Protein AF-A0A934WY58-F1 (afdb_monomer_lite)

Structure (mmCIF, N/CA/C/O backbone):
data_AF-A0A934WY58-F1
#
_entry.id   AF-A0A934WY58-F1
#
loop_
_atom_site.group_PDB
_atom_site.id
_atom_site.type_symbol
_atom_site.label_atom_id
_atom_site.label_alt_id
_atom_site.label_comp_id
_atom_site.label_asym_id
_atom_site.label_entity_id
_atom_site.label_seq_id
_atom_site.pdbx_PDB_ins_code
_atom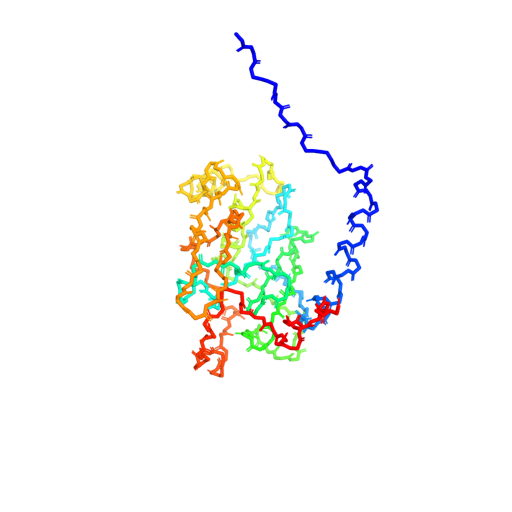_site.Cartn_x
_atom_site.Cartn_y
_atom_site.Cartn_z
_atom_site.occupancy
_atom_site.B_iso_or_equiv
_atom_site.auth_seq_id
_atom_site.auth_comp_id
_atom_site.auth_asym_id
_atom_site.auth_atom_id
_atom_site.pdbx_PDB_model_num
ATOM 1 N N . MET A 1 1 ? 26.113 39.117 4.912 1.00 36.03 1 MET A N 1
ATOM 2 C CA . MET A 1 1 ? 25.371 38.857 3.658 1.00 36.03 1 MET A CA 1
ATOM 3 C C . MET A 1 1 ? 24.308 37.810 3.942 1.00 36.03 1 MET A C 1
ATOM 5 O O . MET A 1 1 ? 24.664 36.703 4.318 1.00 36.03 1 MET A O 1
ATOM 9 N N . ARG A 1 2 ? 23.021 38.174 3.869 1.00 34.91 2 ARG A N 1
ATOM 10 C CA . ARG A 1 2 ? 21.908 37.211 3.933 1.00 34.91 2 ARG A CA 1
ATOM 11 C C . ARG A 1 2 ? 21.864 36.471 2.597 1.00 34.91 2 ARG A C 1
ATOM 13 O O . ARG A 1 2 ? 21.843 37.131 1.565 1.00 34.91 2 ARG A O 1
ATOM 20 N N . SER A 1 3 ? 21.879 35.142 2.616 1.00 42.16 3 SER A N 1
ATOM 21 C CA . SER A 1 3 ? 21.579 34.347 1.428 1.00 42.16 3 SER A CA 1
ATOM 22 C C . SER A 1 3 ? 20.116 34.576 1.046 1.00 42.16 3 SER A C 1
ATOM 24 O O . SER A 1 3 ? 19.206 34.332 1.839 1.00 42.16 3 SER A O 1
ATOM 26 N N . GLU A 1 4 ? 19.886 35.100 -0.155 1.00 45.34 4 GLU A N 1
ATOM 27 C CA . GLU A 1 4 ? 18.554 35.162 -0.747 1.00 45.34 4 GLU A CA 1
ATOM 28 C C . GLU A 1 4 ? 18.083 33.726 -1.002 1.00 45.34 4 GLU A C 1
ATOM 30 O O . GLU A 1 4 ? 18.640 32.994 -1.818 1.00 45.34 4 GLU A O 1
ATOM 35 N N . GLY A 1 5 ? 17.100 33.278 -0.222 1.00 44.62 5 GLY A N 1
ATOM 36 C CA . GLY A 1 5 ? 16.516 31.954 -0.378 1.00 44.62 5 GLY A CA 1
ATOM 37 C C . GLY A 1 5 ? 15.682 31.892 -1.654 1.00 44.62 5 GLY A C 1
ATOM 38 O O . GLY A 1 5 ? 14.669 32.580 -1.765 1.00 44.62 5 GLY A O 1
ATOM 39 N N . PHE A 1 6 ? 16.074 31.041 -2.600 1.00 49.34 6 PHE A N 1
ATOM 40 C CA . PHE A 1 6 ? 15.242 30.709 -3.754 1.00 49.34 6 PHE A CA 1
ATOM 41 C C . PHE A 1 6 ? 13.919 30.084 -3.280 1.00 49.34 6 PHE A C 1
ATOM 43 O O . PHE A 1 6 ? 13.912 29.036 -2.634 1.00 49.34 6 PHE A O 1
ATOM 50 N N . GLN A 1 7 ? 12.785 30.713 -3.605 1.00 41.69 7 GLN A N 1
ATOM 51 C CA . GLN A 1 7 ? 11.457 30.127 -3.413 1.00 41.69 7 GLN A CA 1
ATOM 52 C C . GLN A 1 7 ? 10.950 29.528 -4.725 1.00 41.69 7 GLN A C 1
ATOM 54 O O . GLN A 1 7 ? 10.573 30.250 -5.646 1.00 41.69 7 GLN A O 1
ATOM 59 N N . PHE A 1 8 ? 10.861 28.201 -4.784 1.00 51.22 8 PHE A N 1
ATOM 60 C CA . PHE A 1 8 ? 10.105 27.515 -5.828 1.00 51.22 8 PHE A CA 1
ATOM 61 C C . PHE A 1 8 ? 8.606 27.634 -5.521 1.00 51.22 8 PHE A C 1
ATOM 63 O O . PHE A 1 8 ? 8.138 27.164 -4.485 1.00 51.22 8 PHE A O 1
ATOM 70 N N . ARG A 1 9 ? 7.844 28.275 -6.414 1.00 49.12 9 ARG A N 1
ATOM 71 C CA . ARG A 1 9 ? 6.377 28.360 -6.342 1.00 49.12 9 ARG A CA 1
ATOM 72 C C . ARG A 1 9 ? 5.766 27.839 -7.638 1.00 49.12 9 ARG A C 1
ATOM 74 O O . ARG A 1 9 ? 6.215 28.198 -8.724 1.00 49.12 9 ARG A O 1
ATOM 81 N N . LEU A 1 10 ? 4.715 27.030 -7.524 1.00 66.44 10 LEU A N 1
ATOM 82 C CA . LEU A 1 10 ? 3.893 26.647 -8.672 1.00 66.44 10 LEU A CA 1
ATOM 83 C C . LEU A 1 10 ? 3.043 27.861 -9.064 1.00 66.44 10 LEU A C 1
ATOM 85 O O . LEU A 1 10 ? 2.300 28.379 -8.232 1.00 66.44 10 LEU A O 1
ATOM 89 N N . LYS A 1 11 ? 3.161 28.332 -10.312 1.00 69.62 11 LYS A N 1
ATOM 90 C CA . LYS A 1 11 ? 2.423 29.516 -10.796 1.00 69.62 11 LYS A CA 1
ATOM 91 C C . LYS A 1 11 ? 0.908 29.299 -10.796 1.00 69.62 11 LYS A C 1
ATOM 93 O O . LYS A 1 11 ? 0.167 30.230 -10.511 1.00 69.62 11 LYS A O 1
ATOM 98 N N . ASN A 1 12 ? 0.465 28.073 -11.080 1.00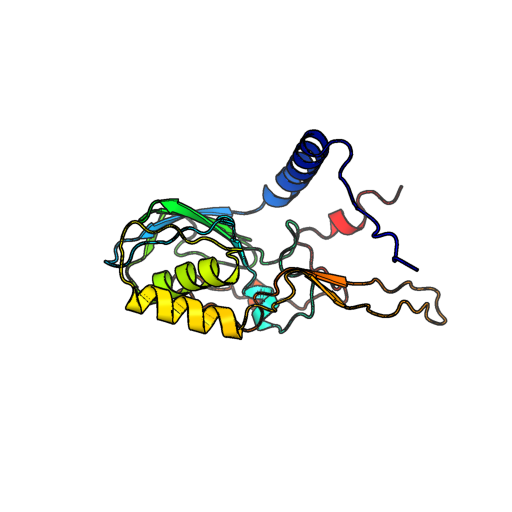 76.25 12 ASN A N 1
ATOM 99 C CA . ASN A 1 12 ? -0.942 27.694 -11.069 1.00 76.25 12 ASN A CA 1
ATOM 100 C C . ASN A 1 12 ? -1.097 26.273 -10.506 1.00 76.25 12 ASN A C 1
ATOM 102 O O . ASN A 1 12 ? -1.199 25.291 -11.239 1.00 76.25 12 ASN A O 1
ATOM 106 N N . ALA A 1 13 ? -1.025 26.150 -9.177 1.00 74.56 13 ALA A N 1
ATOM 107 C CA . ALA A 1 13 ? -0.983 24.852 -8.497 1.00 74.56 13 ALA A CA 1
ATOM 108 C C . ALA A 1 13 ? -2.209 23.970 -8.800 1.00 74.56 13 ALA A C 1
ATOM 110 O O . ALA A 1 13 ? -2.073 22.751 -8.897 1.00 74.56 13 ALA A O 1
ATOM 111 N N . ALA A 1 14 ? -3.388 24.575 -8.985 1.00 77.25 14 ALA A N 1
ATOM 112 C CA . ALA A 1 14 ? -4.613 23.859 -9.331 1.00 77.25 14 ALA A CA 1
ATOM 113 C C . ALA A 1 14 ? -4.535 23.256 -10.741 1.00 77.25 14 ALA A C 1
ATOM 115 O O . ALA A 1 14 ? -4.730 22.055 -10.907 1.00 77.25 14 ALA A O 1
ATOM 116 N N . GLU A 1 15 ? -4.167 24.062 -11.737 1.00 77.88 15 GLU A N 1
ATOM 117 C CA . GLU A 1 15 ? -3.980 23.609 -13.119 1.00 77.88 15 GLU A CA 1
ATOM 118 C C . GLU A 1 15 ? -2.902 22.522 -13.216 1.00 77.88 15 GLU A C 1
ATOM 120 O O . GLU A 1 15 ? -3.108 21.484 -13.841 1.00 77.88 15 GLU A O 1
ATOM 125 N N . GLN A 1 16 ? -1.777 22.704 -12.524 1.00 73.38 16 GLN A N 1
ATOM 126 C CA . GLN A 1 16 ? -0.701 21.718 -12.501 1.00 73.38 16 GLN A CA 1
ATOM 127 C C . GLN A 1 16 ? -1.122 20.407 -11.828 1.00 73.38 16 GLN A C 1
ATOM 129 O O . GLN A 1 16 ? -0.737 19.328 -12.283 1.00 73.38 16 GLN A O 1
ATOM 134 N N . SER A 1 17 ? -1.953 20.482 -10.786 1.00 73.75 17 SER A N 1
ATOM 135 C CA . SER A 1 17 ? -2.540 19.299 -10.152 1.00 73.75 17 SER A CA 1
ATOM 136 C C . SER A 1 17 ? -3.496 18.579 -11.101 1.00 73.75 17 SER A C 1
ATOM 138 O O . SER A 1 17 ? -3.417 17.361 -11.218 1.00 73.75 17 SER A O 1
ATOM 140 N N . ILE A 1 18 ? -4.344 19.313 -11.829 1.00 76.50 18 ILE A N 1
ATOM 141 C CA . ILE A 1 18 ? -5.270 18.749 -12.825 1.00 76.50 18 ILE A CA 1
ATOM 142 C C . ILE A 1 18 ? -4.501 18.085 -13.969 1.00 76.50 18 ILE A C 1
ATOM 144 O O . ILE A 1 18 ? -4.831 16.967 -14.357 1.00 76.50 18 ILE A O 1
ATOM 148 N N . LYS A 1 19 ? -3.446 18.727 -14.480 1.00 73.44 19 LYS A N 1
ATOM 149 C CA . LYS A 1 19 ? -2.590 18.157 -15.526 1.00 73.44 19 LYS A CA 1
ATOM 150 C C . LYS A 1 19 ? -1.907 16.872 -15.052 1.00 73.44 19 LYS A C 1
ATOM 152 O O . LYS A 1 19 ? -2.002 15.849 -15.723 1.00 73.44 19 LYS A O 1
ATOM 157 N N . THR A 1 20 ? -1.307 16.902 -13.860 1.00 72.88 20 THR A N 1
ATOM 158 C CA . THR A 1 20 ? -0.678 15.722 -13.240 1.00 72.88 20 THR A CA 1
ATOM 159 C C . THR A 1 20 ? -1.694 14.599 -13.026 1.00 72.88 20 THR A C 1
ATOM 161 O O . THR A 1 20 ? -1.378 13.428 -13.220 1.00 72.88 20 THR A O 1
ATOM 164 N N . LEU A 1 21 ? -2.926 14.941 -12.640 1.00 70.38 21 LEU A N 1
ATOM 165 C CA . LEU A 1 21 ? -4.012 13.982 -12.473 1.00 70.38 21 LEU A CA 1
ATOM 166 C C . LEU A 1 21 ? -4.430 13.376 -13.817 1.00 70.38 21 LEU A C 1
ATOM 168 O O . LEU A 1 21 ? -4.566 12.163 -13.899 1.00 70.38 21 LEU A O 1
ATOM 172 N N . SER A 1 22 ? -4.571 14.186 -14.867 1.00 71.75 22 SER A N 1
ATOM 173 C CA . SER A 1 22 ? -4.902 13.726 -16.222 1.00 71.75 22 SER A CA 1
ATOM 174 C C . SER A 1 22 ? -3.864 12.725 -16.749 1.00 71.75 22 SER A C 1
ATOM 176 O O . SER A 1 22 ? -4.208 11.613 -17.152 1.00 71.75 22 SER A O 1
ATOM 178 N N . GLU A 1 23 ? -2.578 13.067 -16.640 1.00 68.19 23 GLU A N 1
ATOM 179 C CA . GLU A 1 23 ? -1.466 12.191 -17.034 1.00 68.19 23 GLU A CA 1
ATOM 180 C C . GLU A 1 23 ? -1.387 10.935 -16.142 1.00 68.19 23 GLU A C 1
ATOM 182 O O . GLU A 1 23 ? -1.206 9.814 -16.623 1.00 68.19 23 GLU A O 1
ATOM 187 N N . GLY A 1 24 ? -1.582 11.098 -14.831 1.00 65.12 24 GLY A N 1
ATOM 188 C CA . GLY A 1 24 ? -1.549 10.012 -13.854 1.00 65.12 24 GLY A CA 1
ATOM 189 C C . GLY A 1 24 ? -2.733 9.046 -13.947 1.00 65.12 24 GLY A C 1
ATOM 190 O O . GLY A 1 24 ? -2.564 7.863 -13.659 1.00 65.12 24 GLY A O 1
ATOM 191 N N . MET A 1 25 ? -3.913 9.510 -14.372 1.00 66.88 25 MET A N 1
ATOM 192 C CA . MET A 1 25 ? -5.097 8.666 -14.574 1.00 66.88 25 MET A CA 1
ATOM 193 C C . MET A 1 25 ? -4.872 7.660 -15.700 1.00 66.88 25 MET A C 1
ATOM 195 O O . MET A 1 25 ? -5.200 6.488 -15.523 1.00 66.88 25 MET A O 1
ATOM 199 N N . ILE A 1 26 ? -4.242 8.078 -16.804 1.00 66.12 26 ILE A N 1
ATOM 200 C CA . ILE A 1 26 ? -3.817 7.166 -17.879 1.00 66.12 26 ILE A CA 1
ATOM 201 C C . ILE A 1 26 ? -2.845 6.125 -17.313 1.00 66.12 26 ILE A C 1
ATOM 203 O O . ILE A 1 26 ? -2.978 4.930 -17.573 1.00 66.12 26 ILE A O 1
ATOM 207 N N . GLY A 1 27 ? -1.908 6.575 -16.477 1.00 68.31 27 GLY A N 1
ATOM 208 C CA . GLY A 1 27 ? -0.888 5.728 -15.874 1.00 68.31 27 GLY A CA 1
ATOM 209 C C . GLY A 1 27 ? -1.346 4.805 -14.758 1.00 68.31 27 GLY A C 1
ATOM 210 O O . GLY A 1 27 ? -0.578 3.931 -14.392 1.00 68.31 27 GLY A O 1
ATOM 211 N N . ALA A 1 28 ? -2.539 4.976 -14.194 1.00 76.88 28 ALA A N 1
ATOM 212 C CA . ALA A 1 28 ? -3.079 4.103 -13.150 1.00 76.88 28 ALA A CA 1
ATOM 213 C C . ALA A 1 28 ? -4.212 3.198 -13.654 1.00 76.88 28 ALA A C 1
ATOM 215 O O . ALA A 1 28 ? -4.649 2.308 -12.925 1.00 76.88 28 ALA A O 1
ATOM 216 N N . TYR A 1 29 ? -4.699 3.427 -14.878 1.00 82.75 29 TYR A N 1
ATOM 217 C CA . TYR A 1 29 ? -5.876 2.762 -15.439 1.00 82.75 29 TYR A CA 1
ATOM 218 C C . TYR A 1 29 ? -5.720 1.239 -15.563 1.00 82.75 29 TYR A C 1
ATOM 220 O O . TYR A 1 29 ? -6.698 0.495 -15.499 1.00 82.75 29 TYR A O 1
ATOM 228 N N . ASP A 1 30 ? -4.488 0.761 -15.729 1.00 88.00 30 ASP A N 1
ATOM 229 C CA . ASP A 1 30 ? -4.160 -0.657 -15.871 1.00 88.00 30 ASP A CA 1
ATOM 230 C C . ASP A 1 30 ? -4.089 -1.417 -14.534 1.00 88.00 30 ASP A C 1
ATOM 232 O O . ASP A 1 30 ? -4.090 -2.657 -14.527 1.00 88.00 30 ASP A O 1
ATOM 236 N N . LEU A 1 31 ? -4.054 -0.693 -13.408 1.00 93.25 31 LEU A N 1
ATOM 237 C CA . LEU A 1 31 ? -4.021 -1.276 -12.072 1.00 93.25 31 LEU A CA 1
ATOM 238 C C . LEU A 1 31 ? -5.357 -1.941 -11.739 1.00 93.25 31 LEU A C 1
ATOM 240 O O . LEU A 1 31 ? -6.442 -1.421 -12.000 1.00 93.25 31 LEU A O 1
ATOM 244 N N . GLU A 1 32 ? -5.287 -3.101 -11.092 1.00 94.75 32 GLU A N 1
ATOM 245 C CA . GLU A 1 32 ? -6.478 -3.771 -10.592 1.00 94.75 32 GLU A CA 1
ATOM 246 C C . GLU A 1 32 ? -6.861 -3.223 -9.215 1.00 94.75 32 GLU A C 1
ATOM 248 O O . GLU A 1 32 ? -6.004 -2.949 -8.376 1.00 94.75 32 GLU A O 1
ATOM 253 N N . MET A 1 33 ? -8.166 -3.084 -8.978 1.00 95.19 33 MET A N 1
ATOM 254 C CA . MET A 1 33 ? -8.723 -2.548 -7.740 1.00 95.19 33 MET A CA 1
ATOM 255 C C . MET A 1 33 ? -9.441 -3.633 -6.935 1.00 95.19 33 MET A C 1
ATOM 257 O O . MET A 1 33 ? -10.241 -4.403 -7.482 1.00 95.19 33 MET A O 1
ATOM 261 N N . LYS A 1 34 ? -9.210 -3.651 -5.618 1.00 97.38 34 LYS A N 1
ATOM 262 C CA . LYS A 1 34 ? -9.974 -4.454 -4.651 1.00 97.38 34 LYS A CA 1
ATOM 263 C C . LYS A 1 34 ? -10.286 -3.667 -3.383 1.00 97.38 34 LYS A C 1
ATOM 265 O O . LYS A 1 34 ? -9.579 -2.727 -3.028 1.00 97.38 34 LYS A O 1
ATOM 270 N N . LEU A 1 35 ? -11.337 -4.088 -2.684 1.00 98.25 35 LEU A N 1
ATOM 271 C CA . LEU A 1 35 ? -11.708 -3.575 -1.370 1.00 98.25 35 LEU A CA 1
ATOM 272 C C . LEU A 1 35 ? -11.230 -4.540 -0.282 1.00 98.25 35 LEU A C 1
ATOM 274 O O . LEU A 1 35 ? -11.605 -5.711 -0.258 1.00 98.25 35 LEU A O 1
ATOM 278 N N . LEU A 1 36 ? -10.422 -4.043 0.642 1.00 98.38 36 LEU A N 1
ATOM 279 C CA . LEU A 1 36 ? -10.029 -4.761 1.845 1.00 98.38 36 LEU A CA 1
ATOM 280 C C . LEU A 1 36 ? -11.037 -4.446 2.952 1.00 98.38 36 LEU A C 1
ATOM 282 O O . LEU A 1 36 ? -11.265 -3.281 3.283 1.00 98.38 36 LEU A O 1
ATOM 286 N N . VAL A 1 37 ? -11.630 -5.487 3.533 1.00 98.50 37 VAL A N 1
ATOM 287 C CA . VAL A 1 37 ? -12.572 -5.380 4.650 1.00 98.50 37 VAL A CA 1
ATOM 288 C C . VAL A 1 37 ? -11.932 -6.001 5.878 1.00 98.50 37 VAL A C 1
ATOM 290 O O . VAL A 1 37 ? -11.722 -7.213 5.956 1.00 98.50 37 VAL A O 1
ATOM 293 N N . ASN A 1 38 ? -11.639 -5.159 6.856 1.00 98.25 38 ASN A N 1
ATOM 294 C CA . ASN A 1 38 ? -11.057 -5.567 8.118 1.00 98.25 38 ASN A CA 1
ATOM 295 C C . ASN A 1 38 ? -12.122 -6.218 9.016 1.00 98.25 38 ASN A C 1
ATOM 297 O O . ASN A 1 38 ? -13.140 -5.606 9.344 1.00 98.25 38 ASN A O 1
ATOM 301 N N . LYS A 1 39 ? -11.886 -7.477 9.394 1.00 98.19 39 LYS A N 1
ATOM 302 C CA . LYS A 1 39 ? -12.720 -8.275 10.306 1.00 98.19 39 LYS A CA 1
ATOM 303 C C . LYS A 1 39 ? -12.027 -8.544 11.648 1.00 98.19 39 LYS A C 1
ATOM 305 O O . LYS A 1 39 ? -12.440 -9.441 12.377 1.00 98.19 39 LYS A O 1
ATOM 310 N N . THR A 1 40 ? -10.972 -7.796 11.960 1.00 96.94 40 THR A N 1
ATOM 311 C CA . THR A 1 40 ? -10.218 -7.891 13.218 1.00 96.94 40 THR A CA 1
ATOM 312 C C . THR A 1 40 ? -10.696 -6.864 14.250 1.00 96.94 40 THR A C 1
ATOM 314 O O . THR A 1 40 ? -11.566 -6.042 13.954 1.00 96.94 40 THR A O 1
ATOM 317 N N . LYS A 1 41 ? -10.133 -6.895 15.469 1.00 94.44 41 LYS A N 1
ATOM 318 C CA . LYS A 1 41 ? -10.434 -5.898 16.511 1.00 94.44 41 LYS A CA 1
ATOM 319 C C . LYS A 1 41 ? -9.632 -4.605 16.349 1.00 94.44 41 LYS A C 1
ATOM 321 O O . LYS A 1 41 ? -10.062 -3.570 16.852 1.00 94.44 41 LYS A O 1
ATOM 326 N N . LYS A 1 42 ? -8.484 -4.650 15.666 1.00 94.94 42 LYS A N 1
ATOM 327 C CA . LYS A 1 42 ? -7.661 -3.467 15.383 1.00 94.94 42 LYS A CA 1
ATOM 328 C C . LYS A 1 42 ? -8.245 -2.701 14.216 1.00 94.94 42 LYS A C 1
ATOM 330 O O . LYS A 1 42 ? -8.582 -3.301 13.206 1.00 94.94 42 LYS A O 1
ATOM 335 N N . MET A 1 43 ? -8.327 -1.383 14.325 1.00 95.88 43 MET A N 1
ATOM 336 C CA . MET A 1 43 ? -8.824 -0.533 13.245 1.00 95.88 43 MET A CA 1
ATOM 337 C C . MET A 1 43 ? -7.698 -0.051 12.330 1.00 95.88 43 MET A C 1
ATOM 339 O O . MET A 1 43 ? -6.549 0.084 12.758 1.00 95.88 43 MET A O 1
ATOM 343 N N . PHE A 1 44 ? -8.041 0.248 11.077 1.00 97.25 44 PHE A N 1
ATOM 344 C CA . PHE A 1 44 ? -7.162 1.036 10.224 1.00 97.25 44 PHE A CA 1
ATOM 345 C C . PHE A 1 44 ? -7.021 2.453 10.772 1.00 97.25 44 PHE A C 1
ATOM 347 O O . PHE A 1 44 ? -7.998 3.061 11.218 1.00 97.25 44 PHE A O 1
ATOM 354 N N . ILE A 1 45 ? -5.800 2.972 10.700 1.00 94.75 45 ILE A N 1
ATOM 355 C CA . ILE A 1 45 ? -5.502 4.383 10.930 1.00 94.75 45 ILE A CA 1
ATOM 356 C C . ILE A 1 45 ? -5.372 5.108 9.593 1.00 94.75 45 ILE A C 1
ATOM 358 O O . ILE A 1 45 ? -5.111 4.496 8.556 1.00 94.75 45 ILE A O 1
ATOM 362 N N . VAL A 1 46 ? -5.507 6.426 9.635 1.00 93.94 46 VAL A N 1
ATOM 363 C CA . VAL A 1 46 ? -5.348 7.296 8.470 1.00 93.94 46 VAL A CA 1
ATOM 364 C C . VAL A 1 46 ? -4.311 8.351 8.809 1.00 93.94 46 VAL A C 1
ATOM 366 O O . VAL A 1 46 ? -4.324 8.877 9.916 1.00 93.94 46 VAL A O 1
ATOM 369 N N . SER A 1 47 ? -3.397 8.658 7.899 1.00 91.31 47 SER A N 1
ATOM 370 C CA . SER A 1 47 ? -2.475 9.784 8.065 1.00 91.31 47 SER A CA 1
ATOM 371 C C . SER A 1 47 ? -2.944 11.022 7.298 1.00 91.31 47 SER A C 1
ATOM 373 O O . SER A 1 47 ? -3.892 10.965 6.519 1.00 91.31 47 SER A O 1
ATOM 375 N N . ASP A 1 48 ? -2.255 12.142 7.487 1.00 87.50 48 ASP A N 1
ATOM 376 C CA . ASP A 1 48 ? -2.339 13.318 6.611 1.00 87.50 48 ASP A CA 1
ATOM 377 C C . ASP A 1 48 ? -1.817 13.073 5.177 1.00 87.50 48 ASP A C 1
ATOM 379 O O . ASP A 1 48 ? -1.981 13.933 4.314 1.00 87.50 48 ASP A O 1
ATOM 383 N N . ASN A 1 49 ? -1.258 11.890 4.896 1.00 89.12 49 ASN A N 1
ATOM 384 C CA . ASN A 1 49 ? -0.943 11.391 3.557 1.00 89.12 49 ASN A CA 1
ATOM 385 C C . ASN A 1 49 ? -1.555 9.985 3.348 1.00 89.12 49 ASN A C 1
ATOM 387 O O . ASN A 1 49 ? -0.850 8.972 3.370 1.00 89.12 49 ASN A O 1
ATOM 391 N N . PRO A 1 50 ? -2.887 9.887 3.192 1.00 88.25 50 PRO A N 1
ATOM 392 C CA . PRO A 1 50 ? -3.601 8.617 3.310 1.00 88.25 50 PRO A CA 1
ATOM 393 C C . PRO A 1 50 ? -3.357 7.655 2.143 1.00 88.25 50 PRO A C 1
ATOM 395 O O . PRO A 1 50 ? -3.435 6.440 2.332 1.00 88.25 50 PRO A O 1
ATOM 398 N N . ALA A 1 51 ? -3.073 8.176 0.947 1.00 91.12 51 ALA A N 1
ATOM 399 C CA . ALA A 1 51 ? -2.888 7.393 -0.268 1.00 91.12 51 ALA A CA 1
ATOM 400 C C . ALA A 1 51 ? -1.426 6.950 -0.404 1.00 91.12 51 ALA A C 1
ATOM 402 O O . ALA A 1 51 ? -0.611 7.600 -1.060 1.00 91.12 51 ALA A O 1
ATOM 403 N N . VAL A 1 52 ? -1.090 5.830 0.233 1.00 90.94 52 VAL A N 1
ATOM 404 C CA . VAL A 1 52 ? 0.304 5.405 0.371 1.00 90.94 52 VAL A CA 1
ATOM 405 C C . VAL A 1 52 ? 0.706 4.422 -0.719 1.00 90.94 52 VAL A C 1
ATOM 407 O O . VAL A 1 52 ? 0.084 3.371 -0.891 1.00 90.94 52 VAL A O 1
ATOM 410 N N . LYS A 1 53 ? 1.786 4.753 -1.431 1.00 91.56 53 LYS A N 1
ATOM 411 C CA . LYS A 1 53 ? 2.392 3.899 -2.454 1.00 91.56 53 LYS A CA 1
ATOM 412 C C . LYS A 1 53 ? 3.402 2.938 -1.844 1.00 91.56 53 LYS A C 1
ATOM 414 O O . LYS A 1 53 ? 4.180 3.302 -0.964 1.00 91.56 53 LYS A O 1
ATOM 419 N N . TYR A 1 54 ? 3.438 1.724 -2.372 1.00 93.19 54 TYR A N 1
ATOM 420 C CA . TYR A 1 54 ? 4.416 0.717 -1.995 1.00 93.19 54 TYR A CA 1
ATOM 421 C C . TYR A 1 54 ? 4.735 -0.223 -3.161 1.00 93.19 54 TYR A C 1
ATOM 423 O O . TYR A 1 54 ? 3.980 -0.288 -4.129 1.00 93.19 54 TYR A O 1
ATOM 431 N N . ASN A 1 55 ? 5.859 -0.939 -3.087 1.00 93.44 55 ASN A N 1
ATOM 432 C CA . ASN A 1 55 ? 6.288 -1.847 -4.148 1.00 93.44 55 ASN A CA 1
ATOM 433 C C . ASN A 1 55 ? 7.088 -3.035 -3.586 1.00 93.44 55 ASN A C 1
ATOM 435 O O . ASN A 1 55 ? 8.317 -3.019 -3.558 1.00 93.44 55 ASN A O 1
ATOM 439 N N . GLN A 1 56 ? 6.383 -4.087 -3.153 1.00 92.94 56 GLN A N 1
ATOM 440 C CA . GLN A 1 56 ? 7.002 -5.331 -2.665 1.00 92.94 56 GLN A CA 1
ATOM 441 C C . GLN A 1 56 ? 7.858 -6.039 -3.728 1.00 92.94 56 GLN A C 1
ATOM 443 O O . GLN A 1 56 ? 8.737 -6.831 -3.394 1.00 92.94 56 GLN A O 1
ATOM 448 N N . PHE A 1 57 ? 7.545 -5.849 -5.008 1.00 94.31 57 PHE A N 1
ATOM 449 C CA . PHE A 1 57 ? 8.219 -6.497 -6.127 1.00 94.31 57 PHE A CA 1
ATOM 450 C C . PHE A 1 57 ? 9.645 -5.962 -6.307 1.00 94.31 57 PHE A C 1
ATOM 452 O O . PHE A 1 57 ? 10.581 -6.762 -6.384 1.00 94.31 57 PHE A O 1
ATOM 459 N N . LEU A 1 58 ? 9.809 -4.636 -6.306 1.00 91.69 58 LEU A N 1
ATOM 460 C CA . LEU A 1 58 ? 11.112 -3.978 -6.433 1.00 91.69 58 LEU A CA 1
ATOM 461 C C . LEU A 1 58 ? 11.883 -3.921 -5.111 1.00 91.69 58 LEU A C 1
ATOM 463 O O . LEU A 1 58 ? 13.101 -4.079 -5.120 1.00 91.69 58 LEU A O 1
ATOM 467 N N . GLU A 1 59 ? 11.201 -3.775 -3.969 1.00 88.75 59 GLU A N 1
ATOM 468 C CA . GLU A 1 59 ? 11.876 -3.771 -2.664 1.00 88.75 59 GLU A CA 1
ATOM 469 C C . GLU A 1 59 ? 12.592 -5.104 -2.394 1.00 88.75 59 GLU A C 1
ATOM 471 O O . GLU A 1 59 ? 13.757 -5.104 -2.009 1.00 88.75 59 GLU A O 1
ATOM 476 N N . LYS A 1 60 ? 11.957 -6.251 -2.686 1.00 88.88 60 LYS A N 1
ATOM 477 C CA . LYS A 1 60 ? 12.581 -7.581 -2.510 1.00 88.88 60 LYS A CA 1
ATOM 478 C C . LYS A 1 60 ? 13.812 -7.816 -3.386 1.00 88.88 60 LYS A C 1
ATOM 480 O O . LYS A 1 60 ? 14.556 -8.758 -3.136 1.00 88.88 60 LYS A O 1
ATOM 485 N N . ARG A 1 61 ? 14.005 -6.993 -4.416 1.00 88.94 61 ARG A N 1
ATOM 486 C CA . ARG A 1 61 ? 15.162 -7.026 -5.319 1.00 88.94 61 ARG A CA 1
ATOM 487 C C . ARG A 1 61 ? 16.220 -5.989 -4.947 1.00 88.94 61 ARG A C 1
ATOM 489 O O . ARG A 1 61 ? 17.184 -5.837 -5.683 1.00 88.94 61 ARG A O 1
ATOM 496 N N . ASN A 1 62 ? 16.044 -5.282 -3.826 1.00 83.88 62 ASN A N 1
ATOM 497 C CA . ASN A 1 62 ? 16.903 -4.178 -3.397 1.00 83.88 62 ASN A CA 1
ATOM 498 C C . ASN A 1 62 ? 17.100 -3.124 -4.502 1.00 83.88 62 ASN A C 1
ATOM 500 O O . ASN A 1 62 ? 18.186 -2.566 -4.653 1.00 83.88 62 ASN A O 1
ATOM 504 N N . HIS A 1 63 ? 16.049 -2.869 -5.291 1.00 84.19 63 HIS A N 1
ATOM 505 C CA . HIS A 1 63 ? 16.129 -1.975 -6.444 1.00 84.19 63 HIS A CA 1
ATOM 506 C C . HIS A 1 63 ? 16.452 -0.533 -5.997 1.00 84.19 63 HIS A C 1
ATOM 508 O O . HIS A 1 63 ? 15.786 -0.016 -5.092 1.00 84.19 63 HIS A O 1
ATOM 514 N N . PRO A 1 64 ? 17.451 0.144 -6.598 1.00 72.69 64 PRO A N 1
ATOM 515 C CA . PRO A 1 64 ? 18.069 1.338 -6.012 1.00 72.69 64 PRO A CA 1
ATOM 516 C C . PRO A 1 64 ? 17.201 2.607 -6.050 1.00 72.69 64 PRO A C 1
ATOM 518 O O . PRO A 1 64 ? 17.498 3.564 -5.334 1.00 72.69 64 PRO A O 1
ATOM 521 N N . GLY A 1 65 ? 16.123 2.649 -6.843 1.00 74.62 65 GLY A N 1
ATOM 522 C CA . GLY A 1 65 ? 15.283 3.844 -6.975 1.00 74.62 65 GLY A CA 1
ATOM 523 C C . GLY A 1 65 ? 14.067 3.662 -7.882 1.00 74.62 65 GLY A C 1
ATOM 524 O O . GLY A 1 65 ? 13.841 2.595 -8.430 1.00 74.62 65 GLY A O 1
ATOM 525 N N . GLY A 1 66 ? 13.225 4.691 -8.005 1.00 74.56 66 GLY A N 1
ATOM 526 C CA . GLY A 1 66 ? 12.135 4.720 -8.997 1.00 74.56 66 GLY A CA 1
ATOM 527 C C . GLY A 1 66 ? 10.967 3.763 -8.718 1.00 74.56 66 GLY A C 1
ATOM 528 O O . GLY A 1 66 ? 10.153 3.496 -9.600 1.00 74.56 66 GLY A O 1
ATOM 529 N N . HIS A 1 67 ? 10.862 3.253 -7.490 1.00 82.69 67 HIS A N 1
ATOM 530 C CA . HIS A 1 67 ? 9.969 2.152 -7.128 1.00 82.69 67 HIS A CA 1
ATOM 531 C C . HIS A 1 67 ? 8.493 2.558 -6.944 1.00 82.69 67 HIS A C 1
ATOM 533 O O . HIS A 1 67 ? 7.615 1.703 -7.058 1.00 82.69 67 HIS A O 1
ATOM 539 N N . LEU A 1 68 ? 8.199 3.842 -6.690 1.00 84.88 68 LEU A N 1
ATOM 540 C CA . LEU A 1 68 ? 6.841 4.352 -6.399 1.00 84.88 68 LEU A CA 1
ATOM 541 C C . LEU A 1 68 ? 6.2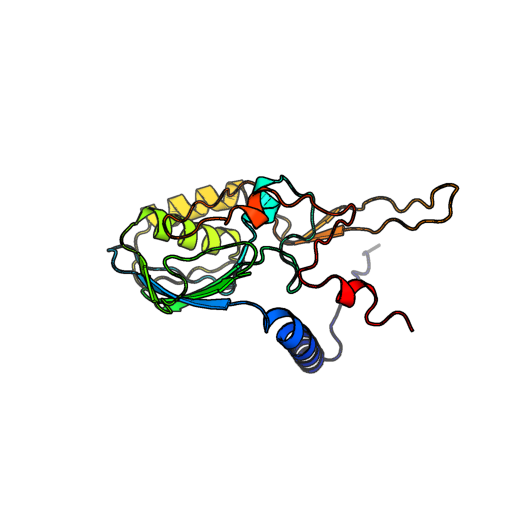58 5.252 -7.506 1.00 84.88 68 LEU A C 1
ATOM 543 O O . LEU A 1 68 ? 5.284 5.978 -7.280 1.00 84.88 68 LEU A O 1
ATOM 547 N N . GLY A 1 69 ? 6.851 5.243 -8.702 1.00 85.06 69 GLY A N 1
ATOM 548 C CA . GLY A 1 69 ? 6.294 5.945 -9.858 1.00 85.06 69 GLY A CA 1
ATOM 549 C C . GLY A 1 69 ? 4.929 5.373 -10.246 1.00 85.06 69 GLY A C 1
ATOM 550 O O . GLY A 1 69 ? 4.686 4.177 -10.091 1.00 85.06 69 GLY A O 1
ATOM 551 N N . ILE A 1 70 ? 4.018 6.216 -10.750 1.00 85.62 70 ILE A N 1
ATOM 552 C CA . ILE A 1 70 ? 2.655 5.770 -11.099 1.00 85.62 70 ILE A CA 1
ATOM 553 C C . ILE A 1 70 ? 2.661 4.706 -12.207 1.00 85.62 70 ILE A C 1
ATOM 555 O O . ILE A 1 70 ? 1.852 3.787 -12.171 1.00 85.62 70 ILE A O 1
ATOM 559 N N . PHE A 1 71 ? 3.639 4.770 -13.114 1.00 87.81 71 PHE A N 1
ATOM 560 C CA . PHE A 1 71 ? 3.862 3.816 -14.204 1.00 87.81 71 PHE A CA 1
ATOM 561 C C . PHE A 1 71 ? 4.766 2.634 -13.818 1.00 87.81 71 PHE A C 1
ATOM 563 O O . PHE A 1 71 ? 4.995 1.746 -14.636 1.00 87.81 71 PHE A O 1
ATOM 570 N N . THR A 1 72 ? 5.304 2.610 -12.595 1.00 90.31 72 THR A N 1
ATOM 571 C CA . THR A 1 72 ? 6.313 1.623 -12.198 1.00 90.31 72 THR A CA 1
ATOM 572 C C . THR A 1 72 ? 5.706 0.227 -12.034 1.00 90.31 72 THR A C 1
ATOM 574 O O . THR A 1 72 ? 4.634 0.046 -11.447 1.00 90.31 72 THR A O 1
ATOM 577 N N . LYS A 1 73 ? 6.416 -0.786 -12.527 1.00 93.25 73 LYS A N 1
ATOM 578 C CA . LYS A 1 73 ? 6.099 -2.207 -12.374 1.00 93.25 73 LYS A CA 1
ATOM 579 C C . LYS A 1 73 ? 6.066 -2.611 -10.906 1.00 93.25 73 LYS A C 1
ATOM 581 O O . LYS A 1 73 ? 6.955 -2.267 -10.129 1.00 93.25 73 LYS A O 1
ATOM 586 N N . GLY A 1 74 ? 5.023 -3.330 -10.506 1.00 94.38 74 GLY A N 1
ATOM 587 C CA . GLY A 1 74 ? 4.829 -3.730 -9.116 1.00 94.38 74 GLY A CA 1
ATOM 588 C C . GLY A 1 74 ? 4.315 -2.630 -8.188 1.00 94.38 74 GLY A C 1
ATOM 589 O O . GLY A 1 74 ? 4.418 -2.777 -6.969 1.00 94.38 74 GLY A O 1
ATOM 590 N N . LEU A 1 75 ? 3.734 -1.550 -8.707 1.00 94.44 75 LEU A N 1
ATOM 591 C CA . LEU A 1 75 ? 3.110 -0.539 -7.857 1.00 94.44 75 LEU A CA 1
ATOM 592 C C . LEU A 1 75 ? 1.904 -1.107 -7.084 1.00 94.44 75 LEU A C 1
ATOM 594 O O . LEU A 1 75 ? 1.083 -1.852 -7.622 1.00 94.44 75 LEU A O 1
ATOM 598 N N . GLN A 1 76 ? 1.788 -0.707 -5.821 1.00 95.25 76 GLN A N 1
ATOM 599 C CA . GLN A 1 76 ? 0.625 -0.888 -4.956 1.00 95.25 76 GLN A CA 1
ATOM 600 C C . GLN A 1 76 ? 0.260 0.467 -4.343 1.00 95.25 76 GLN A C 1
ATOM 602 O O . GLN A 1 76 ? 1.147 1.232 -3.967 1.00 95.25 76 GLN A O 1
ATOM 607 N N . LEU A 1 77 ? -1.029 0.758 -4.213 1.00 94.44 77 LEU A N 1
ATOM 608 C CA . LEU A 1 77 ? -1.550 1.967 -3.581 1.00 94.44 77 LEU A CA 1
ATOM 609 C C . LEU A 1 77 ? -2.599 1.569 -2.546 1.00 94.44 77 LEU A C 1
ATOM 611 O O . LEU A 1 77 ? -3.598 0.946 -2.898 1.00 94.44 77 LEU A O 1
ATOM 615 N N . PHE A 1 78 ? -2.373 1.933 -1.288 1.00 95.81 78 PHE A N 1
ATOM 616 C CA . PHE A 1 78 ? -3.248 1.622 -0.160 1.00 95.81 78 PHE A CA 1
ATOM 617 C C . PHE A 1 78 ? -3.931 2.896 0.329 1.00 95.81 78 PHE A C 1
ATOM 619 O O . PHE A 1 78 ? -3.255 3.850 0.711 1.00 95.81 78 PHE A O 1
ATOM 626 N N . ILE A 1 79 ? -5.265 2.907 0.321 1.00 96.56 79 ILE A N 1
ATOM 627 C CA . ILE A 1 79 ? -6.076 4.081 0.657 1.00 96.56 79 ILE A CA 1
ATOM 628 C C . ILE A 1 79 ? -7.110 3.680 1.714 1.00 96.56 79 ILE A C 1
ATOM 630 O O . ILE A 1 79 ? -8.132 3.073 1.377 1.00 96.56 79 ILE A O 1
ATOM 634 N N . PRO A 1 80 ? -6.877 3.976 3.002 1.00 96.56 80 PRO A N 1
ATOM 635 C CA . PRO A 1 80 ? -7.892 3.795 4.030 1.00 96.56 80 PRO A CA 1
ATOM 636 C C . PRO A 1 80 ? -9.129 4.648 3.708 1.00 96.56 80 PRO A C 1
ATOM 638 O O . PRO A 1 80 ? -9.016 5.856 3.516 1.00 96.56 80 PRO A O 1
ATOM 641 N N . LEU A 1 81 ? -10.306 4.024 3.652 1.00 95.56 81 LEU A N 1
ATOM 642 C CA . LEU A 1 81 ? -11.590 4.712 3.455 1.00 95.56 81 LEU A CA 1
ATOM 643 C C . LEU A 1 81 ? -12.335 4.898 4.778 1.00 95.56 81 LEU A C 1
ATOM 645 O O . LEU A 1 81 ? -13.110 5.834 4.948 1.00 95.56 81 LEU A O 1
ATOM 649 N N . SER A 1 82 ? -12.128 3.974 5.715 1.00 95.75 82 SER A N 1
ATOM 650 C CA . SER A 1 82 ? -12.708 4.009 7.051 1.00 95.75 82 SER A CA 1
ATOM 651 C C . SER A 1 82 ? -11.868 3.149 8.007 1.00 95.75 82 SER A C 1
ATOM 653 O O . SER A 1 82 ? -10.991 2.407 7.558 1.00 95.75 82 SER A O 1
ATOM 655 N N . PRO A 1 83 ? -12.162 3.150 9.320 1.00 96.12 83 PRO A N 1
ATOM 656 C CA . PRO A 1 83 ? -11.500 2.266 10.283 1.00 96.12 83 PRO A CA 1
ATOM 657 C C . PRO A 1 83 ? -11.593 0.764 9.951 1.00 96.12 83 PRO A C 1
ATOM 659 O O . PRO A 1 83 ? -10.838 -0.033 10.508 1.00 96.12 83 PRO A O 1
ATOM 662 N N . SER A 1 84 ? -12.507 0.360 9.061 1.00 97.69 84 SER A N 1
ATOM 663 C CA . SER A 1 84 ? -12.713 -1.034 8.655 1.00 97.69 84 SER A CA 1
ATOM 664 C C . SER A 1 84 ? -12.547 -1.299 7.155 1.00 97.69 84 SER A C 1
ATOM 666 O O . SER A 1 84 ? -12.575 -2.462 6.749 1.00 97.69 84 SER A O 1
ATOM 668 N N . LEU A 1 85 ? -12.367 -0.263 6.331 1.00 98.25 85 LEU A N 1
ATOM 669 C CA . LEU A 1 85 ? -12.316 -0.372 4.873 1.00 98.25 85 LEU A CA 1
ATOM 670 C C . LEU A 1 85 ? -11.054 0.281 4.319 1.00 98.25 85 LEU A C 1
ATOM 672 O O . LEU A 1 85 ? -10.720 1.410 4.675 1.00 98.25 85 LEU A O 1
ATOM 676 N N . MET A 1 86 ? -10.397 -0.401 3.388 1.00 98.31 86 MET A N 1
ATOM 677 C CA . MET A 1 86 ? -9.259 0.136 2.648 1.00 98.31 86 MET A CA 1
ATOM 678 C C . MET A 1 86 ? -9.379 -0.241 1.177 1.00 98.31 86 MET A C 1
ATOM 680 O O . MET A 1 86 ? -9.570 -1.408 0.840 1.00 98.31 86 MET A O 1
ATOM 684 N N . LEU A 1 87 ? -9.261 0.744 0.296 1.00 97.69 87 LEU A N 1
ATOM 685 C CA . LEU A 1 87 ? -9.150 0.515 -1.134 1.00 97.69 87 LEU A CA 1
ATOM 686 C C . LEU A 1 87 ? -7.698 0.198 -1.476 1.00 97.69 87 LEU A C 1
ATOM 688 O O . LEU A 1 87 ? -6.780 0.836 -0.954 1.00 97.69 87 LEU A O 1
ATOM 692 N N . VAL A 1 88 ? -7.491 -0.775 -2.356 1.00 96.56 88 VAL A N 1
ATOM 693 C CA . VAL A 1 88 ? -6.166 -1.084 -2.878 1.00 96.56 88 VAL A CA 1
ATOM 694 C C . VAL A 1 88 ? -6.180 -1.120 -4.395 1.00 96.56 88 VAL A C 1
ATOM 696 O O . VAL A 1 88 ? -7.016 -1.799 -4.990 1.00 96.56 88 VAL A O 1
ATOM 699 N N . TYR A 1 89 ? -5.230 -0.409 -4.996 1.00 95.38 89 TYR A N 1
ATOM 700 C CA . TYR A 1 89 ? -4.863 -0.567 -6.400 1.00 95.38 89 TYR A CA 1
ATOM 701 C C . TYR A 1 89 ? -3.525 -1.283 -6.474 1.00 95.38 89 TYR A C 1
ATOM 703 O O . TYR A 1 89 ? -2.635 -1.016 -5.665 1.00 95.38 89 TYR A O 1
ATOM 711 N N . PHE A 1 90 ? -3.370 -2.204 -7.414 1.00 96.06 90 PHE A N 1
ATOM 712 C CA . PHE A 1 90 ? -2.131 -2.956 -7.543 1.00 96.06 90 PHE A CA 1
ATOM 713 C C . PHE A 1 90 ? -1.879 -3.415 -8.973 1.00 96.06 90 PHE A C 1
ATOM 715 O O . PHE A 1 90 ? -2.798 -3.670 -9.752 1.00 96.06 90 PHE A O 1
ATOM 722 N N . ASP A 1 91 ? -0.602 -3.571 -9.296 1.00 95.88 91 ASP A N 1
ATOM 723 C CA . ASP A 1 91 ? -0.171 -4.202 -10.531 1.00 95.88 91 ASP A CA 1
ATOM 724 C C . ASP A 1 91 ? -0.470 -5.714 -10.487 1.00 95.88 91 ASP A C 1
ATOM 726 O O . ASP A 1 91 ? 0.196 -6.488 -9.791 1.00 95.88 91 ASP A O 1
ATOM 730 N N . LYS A 1 92 ? -1.491 -6.145 -11.237 1.00 95.00 92 LYS A N 1
ATOM 731 C CA . LYS A 1 92 ? -1.930 -7.551 -11.317 1.00 95.00 92 LYS A CA 1
ATOM 732 C C . LYS A 1 92 ? -0.901 -8.483 -11.961 1.00 95.00 92 LYS A C 1
ATOM 734 O O . LYS A 1 92 ? -1.007 -9.701 -11.801 1.00 95.00 92 LYS A O 1
ATOM 739 N N . TRP A 1 93 ? 0.060 -7.940 -12.712 1.00 95.31 93 TRP A N 1
ATOM 740 C CA . TRP A 1 93 ? 1.172 -8.728 -13.235 1.00 95.31 93 TRP A CA 1
ATOM 741 C C . TRP A 1 93 ? 2.098 -9.145 -12.084 1.00 95.31 93 TRP A C 1
ATOM 743 O O . TRP A 1 93 ? 2.461 -10.318 -11.982 1.00 95.31 93 TRP A O 1
ATOM 753 N N . ALA A 1 94 ? 2.386 -8.222 -11.160 1.00 96.44 94 ALA A N 1
ATOM 754 C CA . ALA A 1 94 ? 3.284 -8.450 -10.029 1.00 96.44 94 ALA A CA 1
ATOM 755 C C . ALA A 1 94 ? 2.624 -9.163 -8.837 1.00 96.44 94 ALA A C 1
ATOM 757 O O . ALA A 1 94 ? 3.313 -9.849 -8.077 1.00 96.44 94 ALA A O 1
ATOM 758 N N . TYR A 1 95 ? 1.309 -9.013 -8.642 1.00 96.62 95 TYR A N 1
ATOM 759 C CA . TYR A 1 95 ? 0.633 -9.496 -7.434 1.00 96.62 95 TYR A CA 1
ATOM 760 C C . TYR A 1 95 ? -0.684 -10.213 -7.703 1.00 96.62 95 TYR A C 1
ATOM 762 O O . TYR A 1 95 ? -1.474 -9.854 -8.571 1.00 96.62 95 TYR A O 1
ATOM 770 N N . LYS A 1 96 ? -0.970 -11.193 -6.846 1.00 95.62 96 LYS A N 1
ATOM 771 C CA . LYS A 1 96 ? -2.291 -11.797 -6.677 1.00 95.62 96 LYS A CA 1
ATOM 772 C C . LYS A 1 96 ? -2.785 -11.513 -5.265 1.00 95.62 96 LYS A C 1
ATOM 774 O O . LYS A 1 96 ? -2.127 -11.891 -4.297 1.00 95.62 96 LYS A O 1
ATOM 779 N N . TYR A 1 97 ? -3.950 -10.883 -5.176 1.00 94.62 97 TYR A N 1
ATOM 780 C CA . TYR A 1 97 ? -4.670 -10.629 -3.930 1.00 94.62 97 TYR A CA 1
ATOM 781 C C . TYR A 1 97 ? -5.792 -11.650 -3.791 1.00 94.62 97 TYR A C 1
ATOM 783 O O . TYR A 1 97 ? -6.734 -11.599 -4.584 1.00 94.62 97 TYR A O 1
ATOM 791 N N . GLY A 1 98 ? -5.698 -12.569 -2.829 1.00 90.50 98 GLY A N 1
ATOM 792 C CA . GLY A 1 98 ? -6.668 -13.664 -2.693 1.00 90.50 98 GLY A CA 1
ATOM 793 C C . GLY A 1 98 ? -6.931 -14.374 -4.029 1.00 90.50 98 GLY A C 1
ATOM 794 O O . GLY A 1 98 ? -5.993 -14.690 -4.775 1.00 90.50 98 GLY A O 1
ATOM 795 N N . ASN A 1 99 ? -8.207 -14.572 -4.368 1.00 88.50 99 ASN A N 1
ATOM 796 C CA . ASN A 1 99 ? -8.604 -15.146 -5.654 1.00 88.50 99 ASN A CA 1
ATOM 797 C C . ASN A 1 99 ? -8.866 -14.076 -6.724 1.00 88.50 99 ASN A C 1
ATOM 799 O O . ASN A 1 99 ? -9.355 -12.984 -6.447 1.00 88.50 99 ASN A O 1
ATOM 803 N N . LYS A 1 100 ? -8.607 -14.403 -7.998 1.00 83.25 100 LYS A N 1
ATOM 804 C CA . LYS A 1 100 ? -8.742 -13.457 -9.128 1.00 83.25 100 LYS A CA 1
ATOM 805 C C . LYS A 1 100 ? -10.148 -12.844 -9.250 1.00 83.25 100 LYS A C 1
ATOM 807 O O . LYS A 1 100 ? -10.268 -11.671 -9.565 1.00 83.25 100 LYS A O 1
ATOM 812 N N . LYS A 1 101 ? -11.204 -13.623 -8.991 1.00 87.75 101 LYS A N 1
ATOM 813 C CA . LYS A 1 101 ? -12.601 -13.167 -9.122 1.00 87.75 101 LYS A CA 1
ATOM 814 C C . LYS A 1 101 ? -13.089 -12.333 -7.931 1.00 87.75 101 LYS A C 1
ATOM 816 O O . LYS A 1 101 ? -14.087 -11.633 -8.049 1.00 87.75 101 LYS A O 1
ATOM 821 N N . GLU A 1 102 ? -12.402 -12.397 -6.793 1.00 90.69 102 GLU A N 1
ATOM 822 C CA . GLU A 1 102 ? -12.813 -11.686 -5.583 1.00 90.69 102 GLU A CA 1
ATOM 823 C C . GLU A 1 102 ? -12.518 -10.195 -5.713 1.00 90.69 102 GLU A C 1
ATOM 825 O O . GLU A 1 102 ? -11.366 -9.795 -5.878 1.00 90.69 102 GLU A O 1
ATOM 830 N N . LYS A 1 103 ? -13.551 -9.363 -5.587 1.00 94.62 103 LYS A N 1
ATOM 831 C CA . LYS A 1 103 ? -13.396 -7.906 -5.467 1.00 94.62 103 LYS A CA 1
ATOM 832 C C . LYS A 1 103 ? -13.189 -7.449 -4.027 1.00 94.62 103 LYS A C 1
ATOM 834 O O . LYS A 1 103 ? -12.704 -6.344 -3.805 1.00 94.62 103 LYS A O 1
ATOM 839 N N . ILE A 1 104 ? -13.528 -8.309 -3.070 1.00 97.69 104 ILE A N 1
ATOM 840 C CA . ILE A 1 104 ? -13.453 -8.042 -1.638 1.00 97.69 104 ILE A CA 1
ATOM 841 C C . ILE A 1 104 ? -12.513 -9.057 -0.996 1.00 97.69 104 ILE A C 1
ATOM 843 O O . ILE A 1 104 ? -12.677 -10.256 -1.201 1.00 97.69 104 ILE A O 1
ATOM 847 N N . ILE A 1 105 ? -11.561 -8.579 -0.197 1.00 97.69 105 ILE A N 1
ATOM 848 C CA . ILE A 1 105 ? -10.658 -9.411 0.602 1.00 97.69 105 ILE A CA 1
ATOM 849 C C . ILE A 1 105 ? -10.981 -9.196 2.078 1.00 97.69 105 ILE A C 1
ATOM 851 O O . ILE A 1 105 ? -10.941 -8.070 2.573 1.00 97.69 105 ILE A O 1
ATOM 855 N N . LEU A 1 106 ? -11.295 -10.277 2.789 1.00 97.69 106 LEU A N 1
ATOM 856 C CA . LEU A 1 106 ? -11.556 -10.232 4.225 1.00 97.69 106 LEU A CA 1
ATOM 857 C C . LEU A 1 106 ? -10.247 -10.418 4.994 1.00 97.69 106 LEU A C 1
ATOM 859 O O . LEU A 1 106 ? -9.654 -11.495 4.954 1.00 97.69 106 LEU A O 1
ATOM 863 N N . ILE A 1 107 ? -9.823 -9.397 5.732 1.00 98.00 107 ILE A N 1
ATOM 864 C CA . ILE A 1 107 ? -8.630 -9.477 6.577 1.00 98.00 107 ILE A CA 1
ATOM 865 C C . ILE A 1 107 ? -9.051 -9.948 7.962 1.00 98.00 107 ILE A C 1
ATOM 867 O O . ILE A 1 107 ? -9.816 -9.272 8.650 1.00 98.00 107 ILE A O 1
ATOM 871 N N . LYS A 1 108 ? -8.550 -11.116 8.365 1.00 97.00 108 LYS A N 1
ATOM 872 C CA . LYS A 1 108 ? -8.809 -11.723 9.681 1.00 97.00 108 LYS A CA 1
ATOM 873 C C . LYS A 1 108 ? -7.569 -11.756 10.579 1.00 97.00 108 LYS A C 1
ATOM 875 O O . LYS A 1 108 ? -7.682 -12.109 11.746 1.00 97.00 108 LYS A O 1
ATOM 880 N N . ASN A 1 109 ? -6.405 -11.392 10.044 1.00 97.12 109 ASN A N 1
ATOM 881 C CA . ASN A 1 109 ? -5.137 -11.399 10.758 1.00 97.12 109 ASN A CA 1
ATOM 882 C C . ASN A 1 109 ? -4.755 -9.976 11.187 1.00 97.12 109 ASN A C 1
ATOM 884 O O . ASN A 1 109 ? -4.588 -9.090 10.351 1.00 97.12 109 ASN A O 1
ATOM 888 N N . GLU A 1 110 ? -4.584 -9.761 12.490 1.00 97.00 110 GLU A N 1
ATOM 889 C CA . GLU A 1 110 ? -4.196 -8.458 13.043 1.00 97.00 110 GLU A CA 1
ATOM 890 C C . GLU A 1 110 ? -2.783 -8.025 12.637 1.00 97.00 110 GLU A C 1
ATOM 892 O O . GLU A 1 110 ? -2.523 -6.826 12.555 1.00 97.00 110 GLU A O 1
ATOM 897 N N . VAL A 1 111 ? -1.893 -8.967 12.311 1.00 97.12 111 VAL A N 1
ATOM 898 C CA . VAL A 1 111 ? -0.533 -8.657 11.838 1.00 97.12 111 VAL A CA 1
ATOM 899 C C . VAL A 1 111 ? -0.563 -7.927 10.491 1.00 97.12 111 VAL A C 1
ATOM 901 O O . VAL A 1 111 ? 0.271 -7.057 10.237 1.00 97.12 111 VAL A O 1
ATOM 904 N N . ASP A 1 112 ? -1.540 -8.225 9.630 1.00 97.69 112 ASP A N 1
ATOM 905 C CA . ASP A 1 112 ? -1.714 -7.495 8.370 1.00 97.69 112 ASP A CA 1
ATOM 906 C C . ASP A 1 112 ? -2.163 -6.050 8.632 1.00 97.69 112 ASP A C 1
ATOM 908 O O . ASP A 1 112 ? -1.673 -5.119 7.993 1.00 97.69 112 ASP A O 1
ATOM 912 N N . ILE A 1 113 ? -3.054 -5.851 9.611 1.00 97.62 113 ILE A N 1
ATOM 913 C CA . ILE A 1 113 ? -3.510 -4.519 10.031 1.00 97.62 113 ILE A CA 1
ATOM 914 C C . ILE A 1 113 ? -2.352 -3.719 10.624 1.00 97.62 113 ILE A C 1
ATOM 916 O O . ILE A 1 113 ? -2.187 -2.549 10.289 1.00 97.62 113 ILE A O 1
ATOM 920 N N . ASP A 1 114 ? -1.503 -4.349 11.437 1.00 96.44 114 ASP A N 1
ATOM 921 C CA . ASP A 1 114 ? -0.316 -3.706 11.999 1.00 96.44 114 ASP A CA 1
ATOM 922 C C . ASP A 1 114 ? 0.656 -3.235 10.920 1.00 96.44 114 ASP A C 1
ATOM 924 O O . ASP A 1 114 ? 1.186 -2.131 11.020 1.00 96.44 114 ASP A O 1
ATOM 928 N N . GLN A 1 115 ? 0.875 -4.031 9.872 1.00 96.06 115 GLN A N 1
ATOM 929 C CA . GLN A 1 115 ? 1.728 -3.630 8.753 1.00 96.06 115 GLN A CA 1
ATOM 930 C C . GLN A 1 115 ? 1.112 -2.477 7.954 1.00 96.06 115 GLN A C 1
ATOM 932 O O . GLN A 1 115 ? 1.800 -1.504 7.656 1.00 96.06 115 GLN A O 1
ATOM 937 N N . LEU A 1 116 ? -0.185 -2.531 7.653 1.00 96.50 116 LEU A N 1
ATOM 938 C CA . LEU A 1 116 ? -0.874 -1.455 6.933 1.00 96.50 116 LEU A CA 1
ATOM 939 C C . LEU A 1 116 ? -0.901 -0.145 7.738 1.00 96.50 116 LEU A C 1
ATOM 941 O O . LEU A 1 116 ? -0.646 0.929 7.193 1.00 96.50 116 LEU A O 1
ATOM 945 N N . ASN A 1 117 ? -1.122 -0.225 9.049 1.00 95.88 117 ASN A N 1
ATOM 946 C CA . ASN A 1 117 ? -1.043 0.927 9.946 1.00 95.88 117 ASN A CA 1
ATOM 947 C C . ASN A 1 117 ? 0.392 1.447 10.068 1.00 95.88 117 ASN A C 1
ATOM 949 O O . ASN A 1 117 ? 0.629 2.653 10.039 1.00 95.88 117 ASN A O 1
ATOM 953 N N . TYR A 1 118 ? 1.376 0.553 10.158 1.00 93.56 118 TYR A N 1
ATOM 954 C CA . TYR A 1 118 ? 2.779 0.946 10.185 1.00 93.56 118 TYR A CA 1
ATOM 955 C C . TYR A 1 118 ? 3.178 1.690 8.900 1.00 93.56 118 TYR A C 1
ATOM 957 O O . TYR A 1 118 ? 3.881 2.697 8.969 1.00 93.56 118 TYR A O 1
ATOM 965 N N . LEU A 1 119 ? 2.663 1.263 7.743 1.00 92.38 119 LEU A N 1
ATOM 966 C CA . LEU A 1 119 ? 2.859 1.947 6.466 1.00 92.38 119 LEU A CA 1
ATOM 967 C C . LEU A 1 119 ? 2.291 3.381 6.483 1.00 92.38 119 LEU A C 1
ATOM 969 O O . LEU A 1 119 ? 2.952 4.303 6.001 1.00 92.38 119 LEU A O 1
ATOM 973 N N . GLN A 1 120 ? 1.118 3.597 7.093 1.00 92.62 120 GLN A N 1
ATOM 974 C CA . GLN A 1 120 ? 0.562 4.943 7.294 1.00 92.62 120 GLN A CA 1
ATOM 975 C C . GLN A 1 120 ? 1.470 5.804 8.180 1.00 92.62 120 GLN A C 1
ATOM 977 O O . GLN A 1 120 ? 1.742 6.948 7.839 1.00 92.62 120 GLN A O 1
ATOM 982 N N . PHE A 1 121 ? 2.022 5.261 9.268 1.00 90.19 121 PHE A N 1
ATOM 983 C CA . PHE A 1 121 ? 2.993 5.989 10.098 1.00 90.19 121 PHE A CA 1
ATOM 984 C C . PHE A 1 121 ? 4.288 6.336 9.355 1.00 90.19 121 PHE A C 1
ATOM 986 O O . PHE A 1 121 ? 4.852 7.408 9.581 1.00 90.19 121 PHE A O 1
ATOM 993 N N . MET A 1 122 ? 4.764 5.447 8.481 1.00 87.00 122 MET A N 1
ATOM 994 C CA . MET A 1 122 ? 5.960 5.671 7.665 1.00 87.00 122 MET A CA 1
ATOM 995 C C . MET A 1 122 ? 5.788 6.834 6.682 1.00 87.00 122 MET A C 1
ATOM 997 O O . MET A 1 122 ? 6.730 7.591 6.478 1.00 87.00 122 MET A O 1
ATOM 1001 N N . ASN A 1 123 ? 4.587 6.990 6.119 1.00 86.19 123 ASN A N 1
ATOM 1002 C CA . ASN A 1 123 ? 4.302 7.950 5.045 1.00 86.19 123 ASN A CA 1
ATOM 1003 C C . ASN A 1 123 ? 3.541 9.199 5.519 1.00 86.19 123 ASN A C 1
ATOM 1005 O O . ASN A 1 123 ? 3.374 10.143 4.750 1.00 86.19 123 ASN A O 1
ATOM 1009 N N . CYS A 1 124 ? 3.107 9.205 6.780 1.00 86.44 124 CYS A N 1
ATOM 1010 C CA . CYS A 1 124 ? 2.564 10.355 7.493 1.00 86.44 124 CYS A CA 1
ATOM 1011 C C . CYS A 1 124 ? 3.563 11.513 7.463 1.00 86.44 124 CYS A C 1
ATOM 1013 O O . CYS A 1 124 ? 4.757 11.288 7.630 1.00 86.44 124 CYS A O 1
ATOM 1015 N N . TYR A 1 125 ? 3.103 12.751 7.316 1.00 82.19 125 TYR A N 1
ATOM 1016 C CA . TYR A 1 125 ? 3.945 13.926 7.508 1.00 82.19 125 TYR A CA 1
ATOM 1017 C C . TYR A 1 125 ? 3.972 14.307 8.988 1.00 82.19 125 TYR A C 1
ATOM 1019 O O . TYR A 1 125 ? 5.025 14.219 9.626 1.00 82.19 125 TYR A O 1
ATOM 1027 N N . LYS A 1 126 ? 2.816 14.643 9.562 1.00 83.12 126 LYS A N 1
ATOM 1028 C CA . LYS A 1 126 ? 2.684 15.132 10.942 1.00 83.12 126 LYS A CA 1
ATOM 1029 C C . LYS A 1 126 ? 1.551 14.479 11.730 1.00 83.12 126 LYS A C 1
ATOM 1031 O O . LYS A 1 126 ? 1.705 14.310 12.937 1.00 83.12 126 LYS A O 1
ATOM 1036 N N . ILE A 1 127 ? 0.427 14.147 11.094 1.00 88.12 127 ILE A N 1
ATOM 1037 C CA . ILE A 1 127 ? -0.817 13.803 11.806 1.00 88.12 127 ILE A CA 1
ATOM 1038 C C . ILE A 1 127 ? -1.288 12.380 11.481 1.00 88.12 127 ILE A C 1
ATOM 1040 O O . ILE A 1 127 ? -1.258 11.942 10.331 1.00 88.12 127 ILE A O 1
ATOM 1044 N N . ILE A 1 128 ? -1.759 11.677 12.517 1.00 90.94 128 ILE A N 1
ATOM 1045 C CA . ILE A 1 128 ? -2.478 10.402 12.429 1.00 90.94 128 ILE A CA 1
ATOM 1046 C C . ILE A 1 128 ? -3.876 10.579 13.023 1.00 90.94 128 ILE A C 1
ATOM 1048 O O . ILE A 1 128 ? -4.039 11.109 14.119 1.00 90.94 128 ILE A O 1
ATOM 1052 N N . PHE A 1 129 ? -4.870 10.066 12.312 1.00 91.75 129 PHE A N 1
ATOM 1053 C CA . PHE A 1 129 ? -6.269 9.989 12.694 1.00 91.75 129 PHE A CA 1
ATOM 1054 C C . PHE A 1 129 ? -6.629 8.531 12.989 1.00 91.75 129 PHE A C 1
ATOM 1056 O O . PHE A 1 129 ? -6.328 7.618 12.216 1.00 91.75 129 PHE A O 1
ATOM 1063 N N . THR A 1 130 ? -7.295 8.300 14.116 1.00 92.75 130 THR A N 1
ATOM 1064 C CA . THR A 1 130 ? -7.762 6.973 14.524 1.00 92.75 130 THR A CA 1
ATOM 1065 C C . THR A 1 130 ? -9.097 7.087 15.244 1.00 92.75 130 THR A C 1
ATOM 1067 O O . THR A 1 130 ? -9.335 8.039 15.983 1.00 92.75 130 THR A O 1
ATOM 1070 N N . LYS A 1 131 ? -9.967 6.092 15.051 1.00 91.06 131 LYS A N 1
ATOM 1071 C CA . LYS A 1 131 ? -11.208 5.955 15.825 1.00 91.06 131 LYS A CA 1
ATOM 1072 C C . LYS A 1 131 ? -10.964 5.314 17.196 1.00 91.06 131 LYS A C 1
ATOM 1074 O O . LYS A 1 131 ? -11.744 5.526 18.118 1.00 91.06 131 LYS A O 1
ATOM 1079 N N . GLN A 1 132 ? -9.899 4.526 17.331 1.00 85.06 132 GLN A N 1
ATOM 1080 C CA . GLN A 1 132 ? -9.557 3.830 18.566 1.00 85.06 132 GLN A CA 1
ATOM 1081 C C . GLN A 1 132 ? -8.290 4.432 19.168 1.00 85.06 132 GLN A C 1
ATOM 1083 O O . GLN A 1 132 ? -7.215 4.375 18.562 1.00 85.06 132 GLN A O 1
ATOM 1088 N N . LEU A 1 133 ? -8.411 4.978 20.378 1.00 80.38 133 LEU A N 1
ATOM 1089 C CA . LEU A 1 133 ? -7.276 5.510 21.119 1.00 80.38 133 LEU A CA 1
ATOM 1090 C C . LEU A 1 133 ? -6.617 4.383 21.925 1.00 80.38 133 LEU A C 1
ATOM 1092 O O . LEU A 1 133 ? -7.088 3.997 22.990 1.00 80.38 133 LEU A O 1
ATOM 1096 N N . ASN A 1 134 ? -5.523 3.840 21.395 1.00 89.62 134 ASN A N 1
ATOM 1097 C CA . ASN A 1 134 ? -4.610 2.967 22.129 1.00 89.62 134 ASN A CA 1
ATOM 1098 C C . ASN A 1 134 ? -3.215 3.593 22.082 1.00 89.62 134 ASN A C 1
ATOM 1100 O O . ASN A 1 134 ? -2.452 3.372 21.141 1.00 89.62 134 ASN A O 1
ATOM 1104 N N . GLN A 1 135 ? -2.899 4.411 23.087 1.00 89.19 135 GLN A N 1
ATOM 1105 C CA . GLN A 1 135 ? -1.682 5.220 23.091 1.00 89.19 135 GLN A CA 1
ATOM 1106 C C . GLN A 1 135 ? -0.413 4.364 23.035 1.00 89.19 135 GLN A C 1
ATOM 1108 O O . GLN A 1 135 ? 0.524 4.705 22.319 1.00 89.19 135 GLN A O 1
ATOM 1113 N N . PHE A 1 136 ? -0.392 3.232 23.746 1.00 92.88 136 PHE A N 1
ATOM 1114 C CA . PHE A 1 136 ? 0.751 2.322 23.738 1.00 92.88 136 PHE A CA 1
ATOM 1115 C C . PHE A 1 136 ? 1.011 1.781 22.329 1.00 92.88 136 PHE A C 1
ATOM 1117 O O . PHE A 1 136 ? 2.117 1.907 21.812 1.00 92.88 136 PHE A O 1
ATOM 1124 N N . TYR A 1 137 ? -0.024 1.258 21.669 1.00 93.50 137 TYR A N 1
ATOM 1125 C CA . TYR A 1 137 ? 0.073 0.758 20.298 1.00 93.50 137 TYR A CA 1
ATOM 1126 C C . TYR A 1 137 ? 0.564 1.829 19.314 1.00 93.50 137 TYR A C 1
ATOM 1128 O O . TYR A 1 137 ? 1.498 1.589 18.545 1.00 93.50 137 TYR A O 1
ATOM 1136 N N . LEU A 1 138 ? -0.029 3.025 19.366 1.00 92.25 138 LEU A N 1
ATOM 1137 C CA . LEU A 1 138 ? 0.330 4.135 18.482 1.00 92.25 138 LEU A CA 1
ATOM 1138 C C . LEU A 1 138 ? 1.771 4.602 18.719 1.00 92.25 138 LEU A C 1
ATOM 1140 O O . LEU A 1 138 ? 2.509 4.813 17.759 1.00 92.25 138 LEU A O 1
ATOM 1144 N N . ASN A 1 139 ? 2.203 4.696 19.980 1.00 91.62 139 ASN A N 1
ATOM 1145 C CA . ASN A 1 139 ? 3.574 5.063 20.328 1.00 91.62 139 ASN A CA 1
ATOM 1146 C C . ASN A 1 139 ? 4.580 4.023 19.814 1.00 91.62 139 ASN A C 1
ATOM 1148 O O . ASN A 1 139 ? 5.612 4.397 19.258 1.00 91.62 139 ASN A O 1
ATOM 1152 N N . GLN A 1 140 ? 4.272 2.728 19.927 1.00 92.56 140 GLN A N 1
ATOM 1153 C CA . GLN A 1 140 ? 5.134 1.665 19.400 1.00 92.56 140 GLN A CA 1
ATOM 1154 C C . GLN A 1 140 ? 5.295 1.767 17.877 1.00 92.56 140 GLN A C 1
ATOM 1156 O O . GLN A 1 140 ? 6.414 1.668 17.365 1.00 92.56 140 GLN A O 1
ATOM 1161 N N . LEU A 1 141 ? 4.202 2.019 17.146 1.00 90.62 141 LEU A N 1
ATOM 1162 C CA . LEU A 1 141 ? 4.257 2.246 15.700 1.00 90.62 141 LEU A CA 1
ATOM 1163 C C . LEU A 1 141 ? 5.053 3.508 15.345 1.00 90.62 141 LEU A C 1
ATOM 1165 O O . LEU A 1 141 ? 5.907 3.457 14.458 1.00 90.62 141 LEU A O 1
ATOM 1169 N N . ALA A 1 142 ? 4.831 4.612 16.061 1.00 88.69 142 ALA A N 1
ATOM 1170 C CA . ALA A 1 142 ? 5.533 5.873 15.844 1.00 88.69 142 ALA A CA 1
ATOM 1171 C C . ALA A 1 142 ? 7.047 5.738 16.071 1.00 88.69 142 ALA A C 1
ATOM 1173 O O . ALA A 1 142 ? 7.839 6.184 15.240 1.00 88.69 142 ALA A O 1
ATOM 1174 N N . LEU A 1 143 ? 7.468 5.066 17.149 1.00 89.06 143 LEU A N 1
ATOM 1175 C CA . LEU A 1 143 ? 8.881 4.803 17.438 1.00 89.06 143 LEU A CA 1
ATOM 1176 C C . LEU A 1 143 ? 9.524 3.929 16.358 1.00 89.06 143 LEU A C 1
ATOM 1178 O O . LEU A 1 143 ? 10.635 4.214 15.906 1.00 89.06 143 LEU A O 1
ATOM 1182 N N . LYS A 1 144 ? 8.818 2.885 15.906 1.00 87.75 144 LYS A N 1
ATOM 1183 C CA . LYS A 1 144 ? 9.278 2.026 14.809 1.00 87.75 144 LYS A CA 1
ATOM 1184 C C . LYS A 1 144 ? 9.401 2.809 13.498 1.00 87.75 144 LYS A C 1
ATOM 1186 O O . LYS A 1 144 ? 10.327 2.562 12.728 1.00 87.75 144 LYS A O 1
ATOM 1191 N N . ALA A 1 145 ? 8.497 3.756 13.241 1.00 85.25 145 ALA A N 1
ATOM 1192 C CA . ALA A 1 145 ? 8.506 4.573 12.028 1.00 85.25 145 ALA A CA 1
ATOM 1193 C C . ALA A 1 145 ? 9.618 5.613 12.054 1.00 85.25 145 ALA A C 1
ATOM 1195 O O . ALA A 1 145 ? 10.342 5.749 11.076 1.00 85.25 145 ALA A O 1
ATOM 1196 N N . LYS A 1 146 ? 9.832 6.278 13.193 1.00 81.06 146 LYS A N 1
ATOM 1197 C CA . LYS A 1 146 ? 10.890 7.280 13.365 1.00 81.06 146 LYS A CA 1
ATOM 1198 C C . LYS A 1 146 ? 12.286 6.732 13.058 1.00 81.06 146 LYS A C 1
ATOM 1200 O O . LYS A 1 146 ? 13.102 7.453 12.507 1.00 81.06 146 LYS A O 1
ATOM 1205 N N . LYS A 1 147 ? 12.552 5.456 13.365 1.00 78.25 147 LYS A N 1
ATOM 1206 C CA . LYS A 1 147 ? 13.833 4.797 13.038 1.00 78.25 147 LYS A CA 1
ATOM 1207 C C . LYS A 1 147 ? 14.088 4.650 11.535 1.00 78.25 147 LYS A C 1
ATOM 1209 O O . LYS A 1 147 ? 15.234 4.476 11.144 1.00 78.25 147 LYS A O 1
ATOM 1214 N N . LYS A 1 148 ? 13.032 4.644 10.720 1.00 72.12 148 LYS A N 1
ATOM 1215 C CA . LYS A 1 148 ? 13.106 4.405 9.272 1.00 72.12 148 LYS A CA 1
ATOM 1216 C C . LYS A 1 148 ? 12.720 5.612 8.426 1.00 72.12 148 LYS A C 1
ATOM 1218 O O . LYS A 1 148 ? 13.052 5.646 7.250 1.00 72.12 148 LYS A O 1
ATOM 1223 N N . ARG A 1 149 ? 12.015 6.589 8.998 1.00 68.12 149 ARG A N 1
ATOM 1224 C CA . ARG A 1 149 ? 11.768 7.877 8.357 1.00 68.12 149 ARG A CA 1
ATOM 1225 C C . ARG A 1 149 ? 13.096 8.619 8.310 1.00 68.12 149 ARG A C 1
ATOM 1227 O O . ARG A 1 149 ? 13.593 9.056 9.346 1.00 68.12 149 ARG A O 1
ATOM 1234 N N . SER A 1 150 ? 13.668 8.741 7.115 1.00 53.56 150 SER A N 1
ATOM 1235 C CA . SER A 1 150 ? 14.673 9.765 6.861 1.00 53.56 150 SER A CA 1
ATOM 1236 C C . SER A 1 150 ? 14.040 11.107 7.235 1.00 53.56 150 SER A C 1
ATOM 1238 O O . SER A 1 150 ? 12.920 11.415 6.827 1.00 53.56 150 SER A O 1
ATOM 1240 N N . ILE A 1 151 ? 14.711 11.869 8.096 1.00 48.53 151 ILE A N 1
ATOM 1241 C CA . ILE A 1 151 ? 14.260 13.206 8.516 1.00 48.53 151 ILE A CA 1
ATOM 1242 C C . ILE A 1 151 ? 14.093 14.116 7.285 1.00 48.53 151 ILE A C 1
ATOM 1244 O O . ILE A 1 151 ? 13.217 14.982 7.266 1.00 48.53 151 ILE A O 1
ATOM 1248 N N . ASP A 1 152 ? 14.835 13.818 6.221 1.00 44.56 152 ASP A N 1
ATOM 1249 C CA . ASP A 1 152 ? 14.650 14.381 4.898 1.00 44.56 152 ASP A CA 1
ATOM 1250 C C . ASP A 1 152 ? 13.589 13.584 4.128 1.00 44.56 152 ASP A C 1
ATOM 1252 O O . ASP A 1 152 ? 13.805 12.456 3.678 1.00 44.56 152 ASP A O 1
ATOM 1256 N N . PHE A 1 153 ? 12.414 14.197 3.960 1.00 50.91 153 PHE A N 1
ATOM 1257 C CA . PHE A 1 153 ? 11.350 13.707 3.074 1.00 50.91 153 PHE A CA 1
ATOM 1258 C C . PHE A 1 153 ? 11.803 13.611 1.606 1.00 50.91 153 PHE A C 1
ATOM 1260 O O . PHE A 1 153 ? 11.147 12.942 0.808 1.00 50.91 153 PHE A O 1
ATOM 1267 N N . THR A 1 154 ? 12.936 14.232 1.280 1.00 45.97 154 THR A N 1
ATOM 1268 C CA . THR A 1 154 ? 13.557 14.272 -0.037 1.00 45.97 154 THR A CA 1
ATOM 1269 C C . THR A 1 154 ? 15.063 14.124 0.147 1.00 45.97 154 THR A C 1
ATOM 1271 O O . THR A 1 154 ? 15.738 15.091 0.489 1.00 45.97 154 THR A O 1
ATOM 1274 N N . GLU A 1 155 ? 15.601 12.928 -0.074 1.00 41.69 155 GLU A N 1
ATOM 1275 C CA . GLU A 1 155 ? 17.048 12.761 -0.202 1.00 41.69 155 GLU A CA 1
ATOM 1276 C C . GLU A 1 155 ? 17.397 12.997 -1.678 1.00 41.69 155 GLU A C 1
ATOM 1278 O O . GLU A 1 155 ? 17.025 12.222 -2.568 1.00 41.69 155 GLU A O 1
ATOM 1283 N N . LEU A 1 156 ? 18.063 14.118 -1.956 1.00 42.41 156 LEU A N 1
ATOM 1284 C CA . LEU A 1 156 ? 18.675 14.368 -3.257 1.00 42.41 156 LEU A CA 1
ATOM 1285 C C . LEU A 1 156 ? 19.919 13.487 -3.355 1.00 42.41 156 LEU A C 1
ATOM 1287 O O . LEU A 1 156 ? 20.971 13.826 -2.818 1.00 42.41 156 LEU A O 1
ATOM 1291 N N . LYS A 1 157 ? 19.802 12.349 -4.041 1.00 48.50 157 LYS A N 1
ATOM 1292 C CA . LYS A 1 157 ? 20.976 11.572 -4.435 1.00 48.50 157 LYS A CA 1
ATOM 1293 C C . LYS A 1 157 ? 21.416 12.039 -5.810 1.00 48.50 157 LYS A C 1
ATOM 1295 O O . LYS A 1 157 ? 20.907 11.603 -6.842 1.00 48.50 157 LYS A O 1
ATOM 1300 N N . GLU A 1 158 ? 22.383 12.949 -5.808 1.00 38.94 158 GLU A N 1
ATOM 1301 C CA . GLU A 1 158 ? 23.138 13.287 -7.004 1.00 38.94 158 GLU A CA 1
ATOM 1302 C C . GLU A 1 158 ? 23.914 12.051 -7.470 1.00 38.94 158 GLU A C 1
ATOM 1304 O O . GLU A 1 158 ? 24.997 11.736 -6.985 1.00 38.94 158 GLU A O 1
ATOM 1309 N N . VAL A 1 159 ? 23.334 11.329 -8.424 1.00 47.62 159 VAL A N 1
ATOM 1310 C CA . VAL A 1 159 ? 24.108 10.441 -9.284 1.00 47.62 159 VAL A CA 1
ATOM 1311 C C . VAL A 1 159 ? 24.833 11.374 -10.245 1.00 47.62 159 VAL A C 1
ATOM 1313 O O . VAL A 1 159 ? 24.184 12.041 -11.053 1.00 47.62 159 VAL A O 1
ATOM 1316 N N . LYS A 1 160 ? 26.152 11.528 -10.081 1.00 38.34 160 LYS A N 1
ATOM 1317 C CA . LYS A 1 160 ? 26.967 12.371 -10.964 1.00 38.34 160 LYS A CA 1
ATOM 1318 C C . LYS A 1 160 ? 26.675 11.997 -12.415 1.00 38.34 160 LYS A C 1
ATOM 1320 O O . LYS A 1 160 ? 26.773 10.829 -12.780 1.00 38.34 160 LYS A O 1
ATOM 1325 N N . ARG A 1 161 ? 26.333 13.004 -13.217 1.00 47.03 161 ARG A N 1
ATOM 1326 C CA . ARG A 1 161 ? 26.242 12.861 -14.668 1.00 47.03 161 ARG A CA 1
ATOM 1327 C C . ARG A 1 161 ? 27.646 12.595 -15.184 1.00 47.03 161 ARG A C 1
ATOM 1329 O O . ARG A 1 161 ? 28.551 13.383 -14.915 1.00 47.03 161 ARG A O 1
ATOM 1336 N N . PHE A 1 162 ? 27.812 11.512 -15.915 1.00 55.16 162 PHE A N 1
ATOM 1337 C CA . PHE A 1 162 ? 28.942 11.351 -16.808 1.00 55.16 162 PHE A CA 1
ATOM 1338 C C . PHE A 1 162 ? 28.400 10.908 -18.159 1.00 55.16 162 PHE A C 1
ATOM 1340 O O . PHE A 1 162 ? 27.365 10.245 -18.234 1.00 55.16 162 PHE A O 1
ATOM 1347 N N . ILE A 1 163 ? 29.071 11.394 -19.192 1.00 52.25 163 ILE A N 1
ATOM 1348 C CA . ILE A 1 163 ? 28.926 10.944 -20.566 1.00 52.25 163 ILE A CA 1
ATOM 1349 C C . ILE A 1 163 ? 30.071 9.952 -20.723 1.00 52.25 163 ILE A C 1
ATOM 1351 O O . ILE A 1 163 ? 31.214 10.309 -20.423 1.00 52.25 163 ILE A O 1
ATOM 1355 N N . ASP A 1 164 ? 29.761 8.704 -21.048 1.00 54.75 164 ASP A N 1
ATOM 1356 C CA . ASP A 1 164 ? 30.796 7.727 -21.372 1.00 54.75 164 ASP A CA 1
ATOM 1357 C C . ASP A 1 164 ? 31.400 8.022 -22.752 1.00 54.75 164 ASP A C 1
ATOM 1359 O O . ASP A 1 164 ? 30.914 8.871 -23.504 1.00 54.75 164 ASP A O 1
ATOM 1363 N N . ASP A 1 165 ? 32.480 7.326 -23.095 1.00 58.91 165 ASP A N 1
ATOM 1364 C CA . ASP A 1 165 ? 33.187 7.525 -24.365 1.00 58.91 165 ASP A CA 1
ATOM 1365 C C . ASP A 1 165 ? 32.310 7.193 -25.603 1.00 58.91 165 ASP A C 1
ATOM 1367 O O . ASP A 1 165 ? 32.710 7.464 -26.736 1.00 58.91 165 ASP A O 1
ATOM 1371 N N . GLU A 1 166 ? 31.102 6.649 -25.394 1.00 59.09 166 GLU A N 1
ATOM 1372 C CA . GLU A 1 166 ? 30.108 6.277 -26.410 1.00 59.09 166 GLU A CA 1
ATOM 1373 C C . GLU A 1 166 ? 28.943 7.284 -26.535 1.00 59.09 166 GLU A C 1
ATOM 1375 O O . GLU A 1 166 ? 28.117 7.170 -27.444 1.00 59.09 166 GLU A O 1
ATOM 1380 N N . GLY A 1 167 ? 28.886 8.312 -25.679 1.00 49.00 167 GLY A N 1
ATOM 1381 C CA . GLY A 1 167 ? 27.919 9.408 -25.780 1.00 49.00 167 GLY A CA 1
ATOM 1382 C C . GLY A 1 167 ? 26.578 9.182 -25.067 1.00 49.00 167 GLY A C 1
ATOM 1383 O O . GLY A 1 167 ? 25.612 9.887 -25.373 1.00 49.00 167 GLY A O 1
ATOM 1384 N N . LEU A 1 168 ? 26.483 8.235 -24.126 1.00 47.75 168 LEU A N 1
ATOM 1385 C CA . LEU A 1 168 ? 25.258 7.973 -23.358 1.00 47.75 168 LEU A CA 1
ATOM 1386 C C . LEU A 1 168 ? 25.169 8.845 -22.090 1.00 47.75 168 LEU A C 1
ATOM 1388 O O . LEU A 1 168 ? 26.100 8.933 -21.292 1.00 47.75 168 LEU A O 1
ATOM 1392 N N . GLU A 1 169 ? 24.017 9.497 -21.880 1.00 44.47 169 GLU A N 1
ATOM 1393 C CA . GLU A 1 169 ? 23.754 10.341 -20.704 1.00 44.47 169 GLU A CA 1
ATOM 1394 C C . GLU A 1 169 ? 23.171 9.554 -19.515 1.00 44.47 169 GLU A C 1
ATOM 1396 O O . GLU A 1 169 ? 22.135 8.892 -19.627 1.00 44.47 169 GLU A O 1
ATOM 1401 N N . HIS A 1 170 ? 23.763 9.728 -18.328 1.00 46.56 170 HIS A N 1
ATOM 1402 C CA . HIS A 1 170 ? 23.274 9.147 -17.068 1.00 46.56 170 HIS A CA 1
ATOM 1403 C C . HIS A 1 170 ? 22.534 10.170 -16.168 1.00 46.56 170 HIS A C 1
ATOM 1405 O O . HIS A 1 170 ? 22.995 11.294 -15.963 1.00 46.56 170 HIS A O 1
ATOM 1411 N N . ILE A 1 171 ? 21.373 9.773 -15.607 1.00 50.91 171 ILE A N 1
ATOM 1412 C CA . ILE A 1 171 ? 20.362 10.656 -14.971 1.00 50.91 171 ILE A CA 1
ATOM 1413 C C . ILE A 1 171 ? 20.429 10.668 -13.426 1.00 50.91 171 ILE A C 1
ATOM 1415 O O . ILE A 1 171 ? 20.593 9.639 -12.772 1.00 50.91 171 ILE A O 1
ATOM 1419 N N . GLN A 1 172 ? 20.199 11.857 -12.853 1.00 44.81 172 GLN A N 1
ATOM 1420 C CA . GLN A 1 172 ? 20.101 12.192 -11.421 1.00 44.81 172 GLN A CA 1
ATOM 1421 C C . GLN A 1 172 ? 18.764 11.732 -10.785 1.00 44.81 172 GLN A C 1
ATOM 1423 O O . GLN A 1 172 ? 17.697 11.951 -11.358 1.00 44.81 172 GLN A O 1
ATOM 1428 N N . TYR A 1 173 ? 18.791 11.150 -9.575 1.00 50.97 173 TYR A N 1
ATOM 1429 C CA . TYR A 1 173 ? 17.611 10.589 -8.891 1.00 50.97 173 TYR A CA 1
ATOM 1430 C C . TYR A 1 173 ? 17.165 11.432 -7.680 1.00 50.97 173 TYR A C 1
ATOM 1432 O O . TYR A 1 173 ? 17.944 11.698 -6.767 1.00 50.97 173 TYR A O 1
ATOM 1440 N N . ILE A 1 174 ? 15.878 11.797 -7.625 1.00 45.53 174 ILE A N 1
ATOM 1441 C CA . ILE A 1 174 ? 15.244 12.378 -6.428 1.00 45.53 174 ILE A CA 1
ATOM 1442 C C . ILE A 1 174 ? 14.497 11.259 -5.697 1.00 45.53 174 ILE A C 1
ATOM 1444 O O . ILE A 1 174 ? 13.484 10.756 -6.185 1.00 45.53 174 ILE A O 1
ATOM 1448 N N . GLY A 1 175 ? 14.996 10.862 -4.525 1.00 49.69 175 GLY A N 1
ATOM 1449 C CA . GLY A 1 175 ? 14.344 9.878 -3.668 1.00 49.69 175 GLY A CA 1
ATOM 1450 C C . GLY A 1 175 ? 13.406 10.562 -2.685 1.00 49.69 175 GLY A C 1
ATOM 1451 O O . GLY A 1 175 ? 13.863 11.206 -1.745 1.00 49.69 175 GLY A O 1
ATOM 1452 N N . GLN A 1 176 ? 12.096 10.410 -2.871 1.00 46.66 176 GLN A N 1
ATOM 1453 C CA . GLN A 1 176 ? 11.122 10.806 -1.856 1.00 46.66 176 GLN A CA 1
ATOM 1454 C C . GLN A 1 176 ? 10.795 9.597 -0.976 1.00 46.66 176 GLN A C 1
ATOM 1456 O O . GLN A 1 176 ? 10.430 8.553 -1.515 1.00 46.66 176 GLN A O 1
ATOM 1461 N N . GLY A 1 177 ? 10.939 9.747 0.347 1.00 54.03 177 GLY A N 1
ATOM 1462 C CA . GLY A 1 177 ? 10.434 8.817 1.369 1.00 54.03 177 GLY A CA 1
ATOM 1463 C C . GLY A 1 177 ? 10.546 7.340 0.993 1.00 54.03 177 GLY A C 1
ATOM 1464 O O . GLY A 1 177 ? 9.548 6.682 0.703 1.00 54.03 177 GLY A O 1
ATOM 1465 N N . ILE A 1 178 ? 11.770 6.824 0.953 1.00 57.75 178 ILE A N 1
ATOM 1466 C CA . ILE A 1 178 ? 12.013 5.456 0.519 1.00 57.75 178 ILE A CA 1
ATOM 1467 C C . ILE A 1 178 ? 11.463 4.508 1.596 1.00 57.75 178 ILE A C 1
ATOM 1469 O O . ILE A 1 178 ? 12.046 4.371 2.670 1.00 57.75 178 ILE A O 1
ATOM 1473 N N . ASN A 1 179 ? 10.367 3.800 1.308 1.00 63.56 179 ASN A N 1
ATOM 1474 C CA . ASN A 1 179 ? 9.843 2.733 2.173 1.00 63.56 179 ASN A CA 1
ATOM 1475 C C . ASN A 1 179 ? 10.760 1.478 2.175 1.00 63.56 179 ASN A C 1
ATOM 1477 O O . ASN A 1 179 ? 10.270 0.364 2.338 1.00 63.56 179 ASN A O 1
ATOM 1481 N N . ASN A 1 180 ? 12.076 1.635 1.973 1.00 63.66 180 ASN A N 1
ATOM 1482 C CA . ASN A 1 180 ? 13.023 0.534 1.811 1.00 63.66 180 ASN A CA 1
ATOM 1483 C C . ASN A 1 180 ? 13.243 -0.217 3.120 1.00 63.66 180 ASN A C 1
ATOM 1485 O O . ASN A 1 180 ? 13.328 0.351 4.214 1.00 63.66 180 ASN A O 1
ATOM 1489 N N . GLY A 1 181 ? 13.367 -1.535 2.984 1.00 70.50 181 GLY A N 1
ATOM 1490 C CA . GLY A 1 181 ? 13.586 -2.445 4.095 1.00 70.50 181 GLY A CA 1
ATOM 1491 C C . GLY A 1 181 ? 12.386 -2.550 5.032 1.00 70.50 181 GLY A C 1
ATOM 1492 O O . GLY A 1 181 ? 12.538 -3.071 6.138 1.00 70.50 181 GLY A O 1
ATOM 1493 N N . PHE A 1 182 ? 11.207 -2.040 4.658 1.00 82.31 182 PHE A N 1
ATOM 1494 C CA . PHE A 1 182 ? 9.960 -2.302 5.374 1.00 82.31 182 PHE A CA 1
ATOM 1495 C C . PHE A 1 182 ? 9.595 -3.789 5.271 1.00 82.31 182 PHE A C 1
ATOM 1497 O O . PHE A 1 182 ? 9.151 -4.352 6.272 1.00 82.31 182 PHE A O 1
ATOM 1504 N N . ASN A 1 183 ? 9.892 -4.420 4.127 1.00 86.88 183 ASN A N 1
ATOM 1505 C CA . ASN A 1 183 ? 9.715 -5.846 3.850 1.00 86.88 183 ASN A CA 1
ATOM 1506 C C . ASN A 1 183 ? 8.293 -6.323 4.164 1.00 86.88 183 ASN A C 1
ATOM 1508 O O . ASN A 1 183 ? 8.089 -7.264 4.933 1.00 86.88 183 ASN A O 1
ATOM 1512 N N . MET A 1 184 ? 7.298 -5.643 3.588 1.00 90.38 184 MET A N 1
ATOM 1513 C CA . MET A 1 184 ? 5.896 -5.962 3.8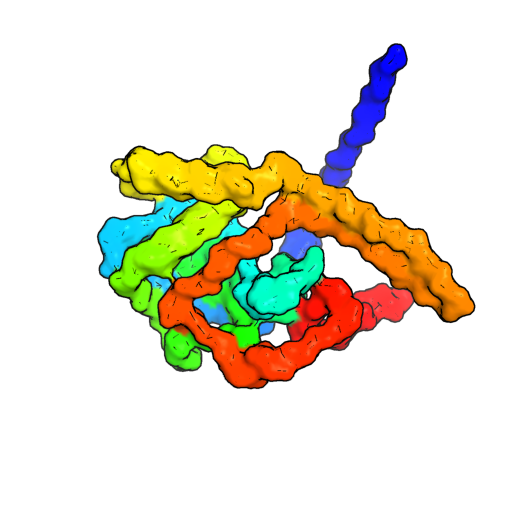47 1.00 90.38 184 MET A CA 1
ATOM 1514 C C . MET A 1 184 ? 5.586 -7.391 3.413 1.00 90.38 184 MET A C 1
ATOM 1516 O O . MET A 1 184 ? 5.892 -7.800 2.290 1.00 90.38 184 MET A O 1
ATOM 1520 N N . ALA A 1 185 ? 4.894 -8.118 4.280 1.00 92.56 185 ALA A N 1
ATOM 1521 C CA . ALA A 1 185 ? 4.406 -9.459 4.024 1.00 92.56 185 ALA A CA 1
ATOM 1522 C C . ALA A 1 185 ? 2.950 -9.559 4.489 1.00 92.56 185 ALA A C 1
ATOM 1524 O O . ALA A 1 185 ? 2.672 -9.963 5.617 1.00 92.56 185 ALA A O 1
ATOM 1525 N N . LEU A 1 186 ? 2.016 -9.157 3.622 1.00 95.56 186 LEU A N 1
ATOM 1526 C CA . LEU A 1 186 ? 0.584 -9.310 3.893 1.00 95.56 186 LEU A CA 1
ATOM 1527 C C . LEU A 1 186 ? 0.134 -10.721 3.520 1.00 95.56 186 LEU A C 1
ATOM 1529 O O . LEU A 1 186 ? 0.395 -11.180 2.407 1.00 95.56 186 LEU A O 1
ATOM 1533 N N . SER A 1 187 ? -0.591 -11.382 4.421 1.00 95.31 187 SER A N 1
ATOM 1534 C CA . SER A 1 187 ? -0.979 -12.794 4.276 1.00 95.31 187 SER A CA 1
ATOM 1535 C C . SER A 1 187 ? -1.818 -13.091 3.025 1.00 95.31 187 SER A C 1
ATOM 1537 O O . SER A 1 187 ? -1.799 -14.201 2.497 1.00 95.31 187 SER A O 1
ATOM 1539 N N . PHE A 1 188 ? -2.535 -12.087 2.519 1.00 94.69 188 PHE A N 1
ATOM 1540 C CA . PHE A 1 188 ? -3.423 -12.191 1.362 1.00 94.69 188 PHE A CA 1
ATOM 1541 C C . PHE A 1 188 ? -2.766 -11.797 0.030 1.00 94.69 188 PHE A C 1
ATOM 1543 O O . PHE A 1 188 ? -3.444 -11.812 -1.001 1.00 94.69 188 PHE A O 1
ATOM 1550 N N . ILE A 1 189 ? -1.474 -11.445 0.029 1.00 95.19 189 ILE A N 1
ATOM 1551 C CA . ILE A 1 189 ? -0.723 -11.062 -1.172 1.00 95.19 189 ILE A CA 1
ATOM 1552 C C . ILE A 1 189 ? 0.321 -12.125 -1.490 1.00 95.19 189 ILE A C 1
ATOM 1554 O O . ILE A 1 189 ? 1.134 -12.505 -0.653 1.00 95.19 189 ILE A O 1
ATOM 1558 N N . ARG A 1 190 ? 0.366 -12.546 -2.755 1.00 94.88 190 ARG A N 1
ATOM 1559 C CA . ARG A 1 190 ? 1.458 -13.373 -3.281 1.00 94.88 190 ARG A CA 1
ATOM 1560 C C . ARG A 1 190 ? 1.946 -12.862 -4.628 1.00 94.88 190 ARG A C 1
ATOM 1562 O O . ARG A 1 190 ? 1.148 -12.396 -5.438 1.00 94.88 190 ARG A O 1
ATOM 1569 N N . GLN A 1 191 ? 3.240 -13.017 -4.896 1.00 94.94 191 GLN A N 1
ATOM 1570 C CA . GLN A 1 191 ? 3.798 -12.788 -6.231 1.00 94.94 191 GLN A CA 1
ATOM 1571 C C . GLN A 1 191 ? 3.626 -14.060 -7.079 1.00 94.94 191 GLN A C 1
ATOM 1573 O O . GLN A 1 191 ? 3.981 -15.148 -6.607 1.00 94.94 191 GLN A O 1
ATOM 1578 N N . PRO A 1 192 ? 3.040 -13.978 -8.287 1.00 95.06 192 PRO A N 1
ATOM 1579 C CA . PRO A 1 192 ? 2.953 -15.114 -9.194 1.00 95.06 192 PRO A CA 1
ATOM 1580 C C . PRO A 1 192 ? 4.332 -15.463 -9.770 1.00 95.06 192 PRO A C 1
ATOM 1582 O O . PRO A 1 192 ? 5.223 -14.621 -9.804 1.00 95.06 192 PRO A O 1
ATOM 1585 N N . GLN A 1 193 ? 4.495 -16.703 -10.241 1.00 94.62 193 GLN A N 1
ATOM 1586 C CA . GLN A 1 193 ? 5.780 -17.206 -10.738 1.00 94.62 193 GLN A CA 1
ATOM 1587 C C . GLN A 1 193 ? 6.402 -16.333 -11.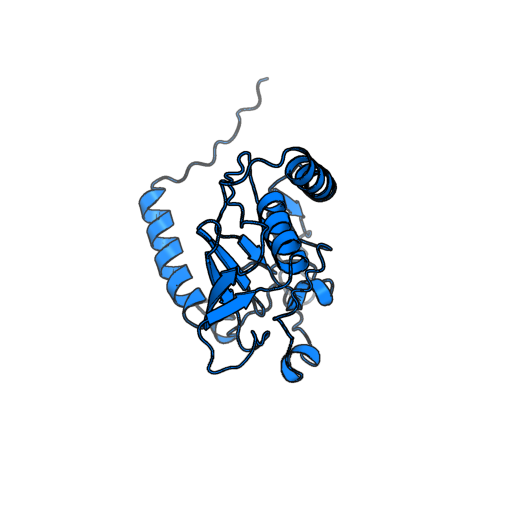848 1.00 94.62 193 GLN A C 1
ATOM 1589 O O . GLN A 1 193 ? 7.555 -15.954 -11.686 1.00 94.62 193 GLN A O 1
ATOM 1594 N N . PRO A 1 194 ? 5.647 -15.861 -12.865 1.00 94.56 194 PRO A N 1
ATOM 1595 C CA . PRO A 1 194 ? 6.211 -14.973 -13.886 1.00 94.56 194 PRO A CA 1
ATOM 1596 C C . PRO A 1 194 ? 6.788 -13.668 -13.330 1.00 94.56 194 PRO A C 1
ATOM 1598 O O . PRO A 1 194 ? 7.762 -13.155 -13.861 1.00 94.56 194 PRO A O 1
ATOM 1601 N N . ALA A 1 195 ? 6.211 -13.130 -12.250 1.00 95.06 195 ALA A N 1
ATOM 1602 C CA . ALA A 1 195 ? 6.769 -11.954 -11.595 1.00 95.06 195 ALA A CA 1
ATOM 1603 C C . ALA A 1 195 ? 8.020 -12.313 -10.789 1.00 95.06 195 ALA A C 1
ATOM 1605 O O . ALA A 1 195 ? 8.973 -11.550 -10.759 1.00 95.06 195 ALA A O 1
ATOM 1606 N N . LYS A 1 196 ? 8.064 -13.472 -10.127 1.00 93.94 196 LYS A N 1
ATOM 1607 C CA . LYS A 1 196 ? 9.261 -13.898 -9.384 1.00 93.94 196 LYS A CA 1
ATOM 1608 C C . LYS A 1 196 ? 10.470 -14.090 -10.299 1.00 93.94 196 LYS A C 1
ATOM 1610 O O . LYS A 1 196 ? 11.548 -13.629 -9.946 1.00 93.94 196 LYS A O 1
ATOM 1615 N N . ASP A 1 197 ? 10.254 -14.674 -11.470 1.00 94.56 197 ASP A N 1
ATOM 1616 C CA . ASP A 1 197 ? 11.326 -15.006 -12.416 1.00 94.56 197 ASP A CA 1
ATOM 1617 C C . ASP A 1 197 ? 11.687 -13.841 -13.348 1.00 94.56 197 ASP A C 1
ATOM 1619 O O . ASP A 1 197 ? 12.581 -13.961 -14.181 1.00 94.56 197 ASP A O 1
ATOM 1623 N N . HIS A 1 198 ? 10.997 -12.702 -13.231 1.00 94.06 198 HIS A N 1
ATOM 1624 C CA . HIS A 1 198 ? 11.274 -11.543 -14.068 1.00 94.06 198 HIS A CA 1
ATOM 1625 C C . HIS A 1 198 ? 12.647 -10.946 -13.752 1.00 94.06 198 HIS A C 1
ATOM 1627 O O . HIS A 1 198 ? 12.913 -10.533 -12.614 1.00 94.06 198 HIS A O 1
ATOM 1633 N N . VAL A 1 199 ? 13.471 -10.874 -14.794 1.00 92.75 199 VAL A N 1
ATOM 1634 C CA . VAL A 1 199 ? 14.730 -10.130 -14.834 1.00 92.75 199 VAL A CA 1
ATOM 1635 C C . VAL A 1 199 ? 14.399 -8.658 -15.068 1.00 92.75 199 VAL A C 1
ATOM 1637 O O . VAL A 1 199 ? 13.554 -8.352 -15.904 1.00 92.75 199 VAL A O 1
ATOM 1640 N N . LEU A 1 200 ? 15.003 -7.776 -14.271 1.00 90.38 200 LEU A N 1
ATOM 1641 C CA . LEU A 1 200 ? 14.824 -6.332 -14.401 1.00 90.38 200 LEU A CA 1
ATOM 1642 C C . LEU A 1 200 ? 15.676 -5.798 -15.552 1.00 90.38 200 LEU A C 1
ATOM 1644 O O . LEU A 1 200 ? 16.772 -6.303 -15.784 1.00 90.38 200 LEU A O 1
ATOM 1648 N N . ASP A 1 201 ? 15.187 -4.750 -16.205 1.00 86.06 201 ASP A N 1
ATOM 1649 C CA . ASP A 1 201 ? 15.938 -4.052 -17.247 1.00 86.06 201 ASP A CA 1
ATOM 1650 C C . ASP A 1 201 ? 17.050 -3.189 -16.625 1.00 86.06 201 ASP A C 1
ATOM 1652 O O . ASP A 1 201 ? 16.979 -2.832 -15.446 1.00 86.06 201 ASP A O 1
ATOM 1656 N N . ASP A 1 202 ? 18.018 -2.746 -17.428 1.00 83.12 202 ASP A N 1
ATOM 1657 C CA . ASP A 1 202 ? 19.126 -1.889 -16.964 1.00 83.12 202 ASP A CA 1
ATOM 1658 C C . ASP A 1 202 ? 18.677 -0.472 -16.551 1.00 83.12 202 ASP A C 1
ATOM 1660 O O . ASP A 1 202 ? 19.426 0.308 -15.957 1.00 83.12 202 ASP A O 1
ATOM 1664 N N . PHE A 1 203 ? 17.422 -0.113 -16.830 1.00 82.88 203 PHE A N 1
ATOM 1665 C CA . PHE A 1 203 ? 16.864 1.181 -16.463 1.00 82.88 203 PHE A CA 1
ATOM 1666 C C . PHE A 1 203 ? 16.538 1.289 -14.968 1.00 82.88 203 PHE A C 1
ATOM 1668 O O . PHE A 1 203 ? 15.910 0.423 -14.360 1.00 82.88 203 PHE A O 1
ATOM 1675 N N . VAL A 1 204 ? 16.816 2.455 -14.378 1.00 80.62 204 VAL A N 1
ATOM 1676 C CA . VAL A 1 204 ? 16.419 2.745 -12.987 1.00 80.62 204 VAL A CA 1
ATOM 1677 C C . VAL A 1 204 ? 14.897 2.689 -12.806 1.00 80.62 204 VAL A C 1
ATOM 1679 O O . VAL A 1 204 ? 14.415 2.240 -11.771 1.00 80.62 204 VAL A O 1
ATOM 1682 N N . VAL A 1 205 ? 14.111 3.123 -13.793 1.00 84.50 205 VAL A N 1
ATOM 1683 C CA . VAL A 1 205 ? 12.646 3.009 -13.745 1.00 84.50 205 VAL A CA 1
ATOM 1684 C C . VAL A 1 205 ? 12.205 1.796 -14.553 1.00 84.50 205 VAL A C 1
ATOM 1686 O O . VAL A 1 205 ? 12.353 1.763 -15.776 1.00 84.50 205 VAL A O 1
ATOM 1689 N N . GLN A 1 206 ? 11.620 0.835 -13.844 1.00 90.06 206 GLN A N 1
ATOM 1690 C CA . GLN A 1 206 ? 11.021 -0.377 -14.395 1.00 90.06 206 GLN A CA 1
ATOM 1691 C C . GLN A 1 206 ? 9.565 -0.068 -14.749 1.00 90.06 206 GLN A C 1
ATOM 1693 O O . GLN A 1 206 ? 8.735 0.048 -13.842 1.00 90.06 206 GLN A O 1
ATOM 1698 N N . LEU A 1 207 ? 9.242 0.143 -16.025 1.00 89.62 207 LEU A N 1
ATOM 1699 C CA . LEU A 1 207 ? 7.897 0.557 -16.429 1.00 89.62 207 LEU A CA 1
ATOM 1700 C C . LEU A 1 207 ? 6.970 -0.660 -16.548 1.00 89.62 207 LEU A C 1
ATOM 1702 O O . LEU A 1 207 ? 7.394 -1.780 -16.828 1.00 89.62 207 LEU A O 1
ATOM 1706 N N . ARG A 1 208 ? 5.668 -0.465 -16.312 1.00 90.56 208 ARG A N 1
ATOM 1707 C CA . ARG A 1 208 ? 4.665 -1.497 -16.630 1.00 90.56 208 ARG A CA 1
ATOM 1708 C C . ARG A 1 208 ? 4.487 -1.669 -18.132 1.00 90.56 208 ARG A C 1
ATOM 1710 O O . ARG A 1 208 ? 4.326 -2.798 -18.588 1.00 90.56 208 ARG A O 1
ATOM 1717 N N . ASP A 1 209 ? 4.544 -0.562 -18.868 1.00 87.81 209 ASP A N 1
ATOM 1718 C CA . ASP A 1 209 ? 4.447 -0.511 -20.323 1.00 87.81 209 ASP A CA 1
ATOM 1719 C C . ASP A 1 209 ? 5.676 0.194 -20.906 1.00 87.81 209 ASP A C 1
ATOM 1721 O O . ASP A 1 209 ? 5.804 1.417 -20.823 1.00 87.81 209 ASP A O 1
ATOM 1725 N N . GLU A 1 210 ? 6.576 -0.581 -21.509 1.00 86.00 210 GLU A N 1
ATOM 1726 C CA . GLU A 1 210 ? 7.823 -0.067 -22.088 1.00 86.00 210 GLU A CA 1
ATOM 1727 C C . GLU A 1 210 ? 7.591 0.877 -23.277 1.00 86.00 210 GLU A C 1
ATOM 1729 O O . GLU A 1 210 ? 8.442 1.715 -23.574 1.00 86.00 210 GLU A O 1
ATOM 1734 N N . ARG A 1 211 ? 6.410 0.846 -23.915 1.00 83.25 211 ARG A N 1
ATOM 1735 C CA . ARG A 1 211 ? 6.072 1.792 -24.996 1.00 83.25 211 ARG A CA 1
ATOM 1736 C C . ARG A 1 211 ? 6.067 3.242 -24.507 1.00 83.25 211 ARG A C 1
ATOM 1738 O O . ARG A 1 211 ? 6.352 4.151 -25.283 1.00 83.25 211 ARG A O 1
ATOM 1745 N N . MET A 1 212 ? 5.803 3.457 -23.216 1.00 78.56 212 MET A N 1
ATOM 1746 C CA . MET A 1 212 ? 5.802 4.786 -22.600 1.00 78.56 212 MET A CA 1
ATOM 1747 C C . MET A 1 212 ? 7.196 5.414 -22.528 1.00 78.56 212 MET A C 1
ATOM 1749 O O . MET A 1 212 ? 7.305 6.630 -22.406 1.00 78.56 212 MET A O 1
ATOM 1753 N N . ARG A 1 213 ? 8.272 4.625 -22.648 1.00 78.56 213 ARG A N 1
ATOM 1754 C CA . ARG A 1 213 ? 9.650 5.137 -22.599 1.00 78.56 213 ARG A CA 1
ATOM 1755 C C . ARG A 1 213 ? 9.976 6.083 -23.761 1.00 78.56 213 ARG A C 1
ATOM 1757 O O . ARG A 1 213 ? 10.816 6.968 -23.613 1.00 78.56 213 ARG A O 1
ATOM 1764 N N . ASN A 1 214 ? 9.280 5.916 -24.886 1.00 73.81 214 ASN A N 1
ATOM 1765 C CA . ASN A 1 214 ? 9.446 6.724 -26.097 1.00 73.81 214 ASN A CA 1
ATOM 1766 C C . ASN A 1 214 ? 8.333 7.772 -26.277 1.00 73.81 214 ASN A C 1
ATOM 1768 O O . ASN A 1 214 ? 8.358 8.535 -27.242 1.00 73.81 214 ASN A O 1
ATOM 1772 N N . TYR A 1 215 ? 7.356 7.825 -25.367 1.00 58.78 215 TYR A N 1
ATOM 1773 C CA . TYR A 1 215 ? 6.229 8.746 -25.467 1.00 58.78 215 TYR A CA 1
ATOM 1774 C C . TYR A 1 215 ? 6.694 10.178 -25.157 1.00 58.78 215 TYR A C 1
ATOM 1776 O O . TYR A 1 215 ? 7.113 10.469 -24.039 1.00 58.78 215 TYR A O 1
ATOM 1784 N N . GLY A 1 216 ? 6.652 11.065 -26.156 1.00 51.22 216 GLY A N 1
ATOM 1785 C CA . GLY A 1 216 ? 7.089 12.463 -26.029 1.00 51.22 216 GLY A CA 1
ATOM 1786 C C . GLY A 1 216 ? 8.521 12.759 -26.492 1.00 51.22 216 GLY A C 1
ATOM 1787 O O . GLY A 1 216 ? 8.973 13.887 -26.324 1.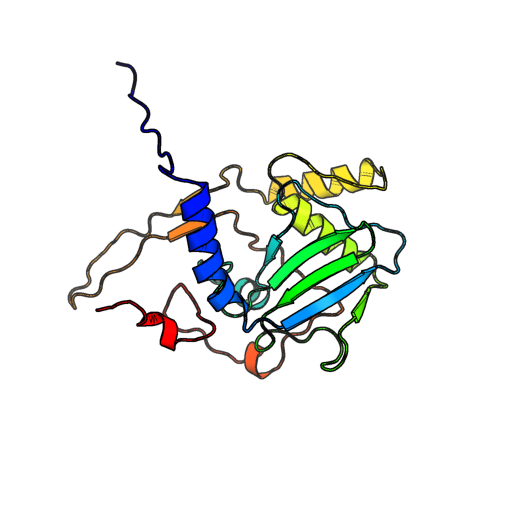00 51.22 216 GLY A O 1
ATOM 1788 N N . ARG A 1 217 ? 9.230 11.792 -27.097 1.00 43.25 217 ARG A N 1
ATOM 1789 C CA . ARG A 1 217 ? 10.444 12.069 -27.888 1.00 43.25 217 ARG A CA 1
ATOM 1790 C C . ARG A 1 217 ? 10.043 12.423 -29.328 1.00 43.25 217 ARG A C 1
ATOM 1792 O O . ARG A 1 217 ? 10.153 11.589 -30.224 1.00 43.25 217 ARG A O 1
ATOM 1799 N N . HIS A 1 218 ? 9.527 13.632 -29.521 1.00 37.81 218 HIS A N 1
ATOM 1800 C CA . HIS A 1 218 ? 9.335 14.268 -30.827 1.00 37.81 218 HIS A CA 1
ATOM 1801 C C . HIS A 1 218 ? 9.906 15.678 -30.778 1.00 37.81 218 HIS A C 1
ATOM 1803 O O . HIS A 1 218 ? 9.674 16.351 -29.747 1.00 37.81 218 HIS A O 1
#

Sequence (218 aa):
MRSEGFQFRLKNAAEQSIKTLSEGMIGAYDLEMKLLVNKTKKMFIVSDNPAVKYNQFLEKRNHPGGHLGIFTKGLQLFIPLSPSLMLVYFDKWAYKYGNKKEKIILIKNEVDIDQLNYLQFMNCYKIIFTKQLNQFYLNQLALKAKKKRSIDFTELKEVKRFIDDEGLEHIQYIGQGINNGFNMALSFIRQPQPAKDHVLDDFVVQLRDERMRNYGRH

InterPro domains:
  IPR025332 Protein of unknown function DUF4238 [PF14022] (24-131)

Radius of gyration: 19.26 Å; chains: 1; bounding box: 47×56×55 Å

Secondary structure (DSSP, 8-state):
----------TTHHHHHHHHHHHHHHHHTTSEEEEEEE-SSSPPPEESS-SEEE-HHHHTTT--S-TT-TTBTT-EEEEEEETTEEEEEE-TTT-EES-TT-SEEEE--HHHHHHHHHHHHHH-SS-EE-SS--HHHHHHHHHHHHTTS-S-SEEEE-----B-TT-PBPPPEEEES--TT-----TTEE--HHHHTPPPPSSSS-BS-GGGGGTT--

Foldseek 3Di:
DDPDDDDDDDPCVPVVVVVCCVVLCVLQVQWDKAKEFEPEPFFAKAAPPQWFKDALLCLVVVQPDQRRDSQFARIKIWGDPTRGMIMMTTDPLFKDFADPPHRYDYDHDVVLSLLNNLSNLLPHDPDMGDPDDDPVSVVVSNVVNVVQRDPDQWDFDQPDWDQPPVGDTDDTDIDGRPCHPSNDDRPRMDTDPCSVPDDADPDSGHGPDCVVVCPPVD

pLDDT: mean 80.62, std 18.18, range [34.91, 98.5]

Organism: NCBI:txid2802615